Protein AF-A0A969L3S7-F1 (afdb_monomer)

pLDDT: mean 85.99, std 11.88, range [50.44, 96.75]

Sequence (184 aa):
MSPFLLLALPGFWYLLTRSSLRVWRAETILWLSLLLAQLVLLSAWYDWRGGFAIGPRNLLNILPFVVPPVAACVSVWAVKPLGRWLVGGLVAISFILVWVASVSGQEFPPIVIANPLVEFFWPKFLAGDITRNLGMVLGLARWYSLLPVIVVLGGVFWLAQRNGRLQERPHFQKVDPASAPLSR

Radius of gyration: 23.77 Å; Cα contacts (8 Å, |Δi|>4): 161; chains: 1; bounding box: 81×46×53 Å

Structure (mmCIF, N/CA/C/O backbone):
data_AF-A0A969L3S7-F1
#
_entry.id   AF-A0A969L3S7-F1
#
loop_
_atom_site.group_PDB
_atom_site.id
_atom_site.type_symbol
_atom_site.label_atom_id
_atom_site.label_alt_id
_atom_site.label_comp_id
_atom_site.label_asym_id
_atom_site.label_entity_id
_atom_site.label_seq_id
_atom_site.pdbx_PDB_ins_code
_atom_site.Cartn_x
_atom_site.Cartn_y
_atom_site.Cartn_z
_atom_site.occupancy
_atom_site.B_iso_or_equiv
_atom_site.auth_seq_id
_atom_site.auth_comp_id
_atom_site.auth_asym_id
_atom_site.auth_atom_id
_atom_site.pdbx_PDB_model_num
ATOM 1 N N . MET A 1 1 ? 6.103 1.683 -2.164 1.00 68.81 1 MET A N 1
ATOM 2 C CA . MET A 1 1 ? 5.735 2.676 -1.126 1.00 68.81 1 MET A CA 1
ATOM 3 C C . MET A 1 1 ? 4.232 2.869 -1.180 1.00 68.81 1 MET A C 1
ATOM 5 O O . MET A 1 1 ? 3.732 3.154 -2.257 1.00 68.81 1 MET A O 1
ATOM 9 N N . SER A 1 2 ? 3.515 2.654 -0.076 1.00 85.06 2 SER A N 1
ATOM 10 C CA . SER A 1 2 ? 2.046 2.720 -0.044 1.00 85.06 2 SER A CA 1
ATOM 11 C C . SER A 1 2 ? 1.598 3.788 0.960 1.00 85.06 2 SER A C 1
ATOM 13 O O . SER A 1 2 ? 1.424 3.468 2.138 1.00 85.06 2 SER A O 1
ATOM 15 N N . PRO A 1 3 ? 1.457 5.064 0.537 1.00 89.00 3 PRO A N 1
ATOM 16 C CA . PRO A 1 3 ? 0.950 6.147 1.388 1.00 89.00 3 PRO A CA 1
ATOM 17 C C . PRO A 1 3 ? -0.388 5.832 2.061 1.00 89.00 3 PRO A C 1
ATOM 19 O O . PRO A 1 3 ? -0.680 6.348 3.133 1.00 89.00 3 PRO A O 1
ATOM 22 N N . PHE A 1 4 ? -1.186 4.942 1.474 1.00 92.75 4 PHE A N 1
ATOM 23 C CA . PHE A 1 4 ? -2.417 4.430 2.063 1.00 92.75 4 PHE A CA 1
ATOM 24 C C . PHE A 1 4 ? -2.214 3.802 3.452 1.00 92.75 4 PHE A C 1
ATOM 26 O O . PHE A 1 4 ? -3.084 3.931 4.311 1.00 92.75 4 PHE A O 1
ATOM 33 N N . LEU A 1 5 ? -1.050 3.202 3.724 1.00 92.19 5 LEU A N 1
ATOM 34 C CA . LEU A 1 5 ? -0.732 2.646 5.044 1.00 92.19 5 LEU A CA 1
ATOM 35 C C . LEU A 1 5 ? -0.623 3.719 6.138 1.00 92.19 5 LEU A C 1
ATOM 37 O O . LEU A 1 5 ? -0.737 3.387 7.314 1.00 92.19 5 LEU A O 1
ATOM 41 N N . LEU A 1 6 ? -0.480 5.004 5.788 1.00 92.75 6 LEU A N 1
ATOM 42 C CA . LEU A 1 6 ? -0.497 6.100 6.764 1.00 92.75 6 LEU A CA 1
ATOM 43 C C . LEU A 1 6 ? -1.839 6.206 7.499 1.00 92.75 6 LEU A C 1
ATOM 45 O O . LEU A 1 6 ? -1.873 6.688 8.629 1.00 92.75 6 LEU A O 1
ATOM 49 N N . LEU A 1 7 ? -2.927 5.694 6.910 1.00 94.94 7 LEU A N 1
ATOM 50 C CA . LEU A 1 7 ? -4.235 5.607 7.568 1.00 94.94 7 LEU A CA 1
ATOM 51 C C . LEU A 1 7 ? -4.224 4.688 8.799 1.00 94.94 7 LEU A C 1
ATOM 53 O O . LEU A 1 7 ? -5.129 4.764 9.629 1.00 94.94 7 LEU A O 1
ATOM 57 N N . ALA A 1 8 ? -3.193 3.857 8.968 1.00 95.19 8 ALA A N 1
ATOM 58 C CA . ALA A 1 8 ? -3.033 3.035 10.158 1.00 95.19 8 ALA A CA 1
ATOM 59 C C . ALA A 1 8 ? -2.852 3.875 11.425 1.00 95.19 8 ALA A C 1
ATOM 61 O O . ALA A 1 8 ? -3.366 3.494 12.470 1.00 95.19 8 ALA A O 1
ATOM 62 N N . LEU A 1 9 ? -2.174 5.028 11.346 1.00 94.81 9 LEU A N 1
ATOM 63 C CA . LEU A 1 9 ? -1.917 5.891 12.505 1.00 94.81 9 LEU A CA 1
ATOM 64 C C . LEU A 1 9 ? -3.220 6.406 13.149 1.00 94.81 9 LEU A C 1
ATOM 66 O O . LEU A 1 9 ? -3.468 6.095 14.318 1.00 94.81 9 LEU A O 1
ATOM 70 N N . PRO A 1 10 ? -4.108 7.119 12.420 1.00 95.56 10 PRO A N 1
ATOM 71 C CA . PRO A 1 10 ? -5.416 7.480 12.962 1.00 95.56 10 PRO A CA 1
ATOM 72 C C . PRO A 1 10 ? -6.292 6.246 13.234 1.00 95.56 10 PRO A C 1
ATOM 74 O O . PRO A 1 10 ? -7.137 6.281 14.124 1.00 95.56 10 PRO A O 1
ATOM 77 N N . GLY A 1 11 ? -6.074 5.141 12.517 1.00 95.06 11 GLY A N 1
ATOM 78 C CA . GLY A 1 11 ? -6.725 3.854 12.758 1.00 95.06 11 GLY A CA 1
ATOM 79 C C . GLY A 1 11 ? -6.480 3.281 14.155 1.00 95.06 11 GLY A C 1
ATOM 80 O O . GLY A 1 11 ? -7.433 2.990 14.879 1.00 95.06 11 GLY A O 1
ATOM 81 N N . PHE A 1 12 ? -5.211 3.177 14.558 1.00 95.88 12 PHE A N 1
ATOM 82 C CA . PHE A 1 12 ? -4.803 2.760 15.902 1.00 95.88 12 PHE A CA 1
ATOM 83 C C . PHE A 1 12 ? -5.397 3.683 16.966 1.00 95.88 12 PHE A C 1
ATOM 85 O O . PHE A 1 12 ? -5.948 3.211 17.960 1.00 95.88 12 PHE A O 1
ATOM 92 N N . TRP A 1 13 ? -5.362 4.997 16.728 1.00 95.50 13 TRP A N 1
ATOM 93 C CA . TRP A 1 13 ? -5.987 5.968 17.621 1.00 95.50 13 TRP A CA 1
ATOM 94 C C . TRP A 1 13 ? -7.487 5.702 17.809 1.00 95.50 13 TRP A C 1
ATOM 96 O O . TRP A 1 13 ? -7.973 5.684 18.942 1.00 95.50 13 TRP A O 1
ATOM 106 N N . TYR A 1 14 ? -8.235 5.447 16.732 1.00 94.44 14 TYR A N 1
ATOM 107 C CA . TYR A 1 14 ? -9.668 5.162 16.827 1.00 94.44 14 TYR A CA 1
ATOM 108 C C . TYR A 1 14 ? -9.973 3.861 17.559 1.00 94.44 14 TYR A C 1
ATOM 110 O O . TYR A 1 14 ? -10.887 3.848 18.385 1.00 94.44 14 TYR A O 1
ATOM 118 N N . LEU A 1 15 ? -9.210 2.799 17.302 1.00 93.75 15 LEU A N 1
ATOM 119 C CA . LEU A 1 15 ? -9.373 1.516 17.987 1.00 93.75 15 LEU A CA 1
ATOM 120 C C . LEU A 1 15 ? -9.120 1.634 19.499 1.00 93.75 15 LEU A C 1
ATOM 122 O O . LEU A 1 15 ? -9.835 1.035 20.300 1.00 93.75 15 LEU A O 1
ATOM 126 N N . LEU A 1 16 ? -8.156 2.462 19.910 1.00 93.56 16 LEU A N 1
ATOM 127 C CA . LEU A 1 16 ? -7.851 2.672 21.325 1.00 93.56 16 LEU A CA 1
ATOM 128 C C . LEU A 1 16 ? -8.848 3.608 22.021 1.00 93.56 16 LEU A C 1
ATOM 130 O O . LEU A 1 16 ? -9.172 3.399 23.191 1.00 93.56 16 LEU A O 1
ATOM 134 N N . THR A 1 17 ? -9.371 4.628 21.340 1.00 92.56 17 THR A N 1
ATOM 135 C CA . THR A 1 17 ? -10.145 5.699 21.995 1.00 92.56 17 THR A CA 1
ATOM 136 C C . THR A 1 17 ? -11.660 5.534 21.919 1.00 92.56 17 THR A C 1
ATOM 138 O O . THR A 1 17 ? -12.349 5.898 22.876 1.00 92.56 17 THR A O 1
ATOM 141 N N . ARG A 1 18 ? -12.220 4.962 20.844 1.00 88.81 18 ARG A N 1
ATOM 142 C CA . ARG A 1 18 ? -13.681 4.854 20.697 1.00 88.81 18 ARG A CA 1
ATOM 143 C C . ARG A 1 18 ? -14.284 3.783 21.598 1.00 88.81 18 ARG A C 1
ATOM 145 O O . ARG A 1 18 ? -13.843 2.638 21.616 1.00 88.81 18 ARG A O 1
ATOM 152 N N . SER A 1 19 ? -15.378 4.140 22.273 1.00 82.00 19 SER A N 1
ATOM 153 C CA . SER A 1 19 ? -16.160 3.222 23.110 1.00 82.00 19 SER A CA 1
ATOM 154 C C . SER A 1 19 ? -16.704 2.026 22.325 1.00 82.00 19 SER A C 1
ATOM 156 O O . SER A 1 19 ? -16.628 0.905 22.817 1.00 82.00 19 SER A O 1
ATOM 158 N N . SER A 1 20 ? -17.172 2.244 21.092 1.00 84.75 20 SER A N 1
ATOM 159 C CA . SER A 1 20 ? -17.726 1.192 20.229 1.00 84.75 20 SER A CA 1
ATOM 160 C C . SER A 1 20 ? -16.700 0.157 19.758 1.00 84.75 20 SER A C 1
ATOM 162 O O . SER A 1 20 ? -17.084 -0.939 19.371 1.00 84.75 20 SER A O 1
ATOM 164 N N . LEU A 1 21 ? -15.404 0.484 19.800 1.00 84.38 21 LEU A N 1
ATOM 165 C CA . LEU A 1 21 ? -14.311 -0.393 19.364 1.00 84.38 21 LEU A CA 1
ATOM 166 C C . LEU A 1 21 ? -13.515 -0.966 20.545 1.00 84.38 21 LEU A C 1
ATOM 168 O O . LEU A 1 21 ? -12.503 -1.628 20.338 1.00 84.38 21 LEU A O 1
ATOM 172 N N . ARG A 1 22 ? -13.986 -0.763 21.786 1.00 82.62 22 ARG A N 1
ATOM 173 C CA . ARG A 1 22 ? -13.289 -1.203 23.007 1.00 82.62 22 ARG A CA 1
ATOM 174 C C . ARG A 1 22 ? -12.983 -2.692 23.050 1.00 82.62 22 ARG A C 1
ATOM 176 O O . ARG A 1 22 ? -11.975 -3.054 23.647 1.00 82.62 22 ARG A O 1
ATOM 183 N N . VAL A 1 23 ? -13.836 -3.514 22.439 1.00 91.62 23 VAL A N 1
ATOM 184 C CA . VAL A 1 23 ? -13.662 -4.972 22.383 1.00 91.62 23 VAL A CA 1
ATOM 185 C C . VAL A 1 23 ? -12.315 -5.337 21.756 1.00 91.62 23 VAL A C 1
ATOM 187 O O . VAL A 1 23 ? -11.682 -6.264 22.226 1.00 91.62 23 VAL A O 1
ATOM 190 N N . TRP A 1 24 ? -11.835 -4.543 20.794 1.00 91.88 24 TRP A N 1
ATOM 191 C CA . TRP A 1 24 ? -10.601 -4.799 20.049 1.00 91.88 24 TRP A CA 1
ATOM 192 C C . TRP A 1 24 ? -9.342 -4.196 20.683 1.00 91.88 24 TRP A C 1
ATOM 194 O O . TRP A 1 24 ? -8.291 -4.143 20.044 1.00 91.88 24 TRP A O 1
ATOM 204 N N . ARG A 1 25 ? -9.415 -3.643 21.902 1.00 92.06 25 ARG A N 1
ATOM 205 C CA . ARG A 1 25 ? -8.277 -2.922 22.502 1.00 92.06 25 ARG A CA 1
ATOM 206 C C . ARG A 1 25 ? -7.086 -3.830 22.773 1.00 92.06 25 ARG A C 1
ATOM 208 O O . ARG A 1 25 ? -5.960 -3.403 22.536 1.00 92.06 25 ARG A O 1
ATOM 215 N N . ALA A 1 26 ? -7.324 -5.045 23.262 1.00 94.00 26 ALA A N 1
ATOM 216 C CA . ALA A 1 26 ? -6.253 -5.990 23.561 1.00 94.00 26 ALA A CA 1
ATOM 217 C C . ALA A 1 26 ? -5.515 -6.397 22.277 1.00 94.00 26 ALA A C 1
ATOM 219 O O . ALA A 1 26 ? -4.290 -6.321 22.210 1.00 94.00 26 ALA A O 1
ATOM 220 N N . GLU A 1 27 ? -6.267 -6.716 21.227 1.00 95.75 27 GLU A N 1
ATOM 221 C CA . GLU A 1 27 ? -5.771 -7.033 19.890 1.00 95.75 27 GLU A CA 1
ATOM 222 C C . GLU A 1 27 ? -5.025 -5.843 19.293 1.00 95.75 27 GLU A C 1
ATOM 224 O O . GLU A 1 27 ? -3.942 -6.005 18.747 1.00 95.75 27 GLU A O 1
ATOM 229 N N . THR A 1 28 ? -5.551 -4.630 19.460 1.00 95.25 28 THR A N 1
ATOM 230 C CA . THR A 1 28 ? -4.908 -3.402 18.978 1.00 95.25 28 THR A CA 1
ATOM 231 C C . THR A 1 28 ? -3.561 -3.170 19.656 1.00 95.25 28 THR A C 1
ATOM 233 O O . THR A 1 28 ? -2.591 -2.828 18.981 1.00 95.25 28 THR A O 1
ATOM 236 N N . ILE A 1 29 ? -3.481 -3.372 20.975 1.00 96.06 29 ILE A N 1
ATOM 237 C CA . ILE A 1 29 ? -2.226 -3.273 21.732 1.00 96.06 29 ILE A CA 1
ATOM 238 C C . ILE A 1 29 ? -1.242 -4.349 21.264 1.00 96.06 29 ILE A C 1
ATOM 240 O O . ILE A 1 29 ? -0.070 -4.039 21.075 1.00 96.06 29 ILE A O 1
ATOM 244 N N . LEU A 1 30 ? -1.708 -5.579 21.024 1.00 96.44 30 LEU A N 1
ATOM 245 C CA . LEU A 1 30 ? -0.887 -6.667 20.489 1.00 96.44 30 LEU A CA 1
ATOM 246 C C . LEU A 1 30 ? -0.360 -6.354 19.080 1.00 96.44 30 LEU A C 1
ATOM 248 O O . LEU A 1 30 ? 0.821 -6.521 18.804 1.00 96.44 30 LEU A O 1
ATOM 252 N N . TRP A 1 31 ? -1.205 -5.874 18.170 1.00 96.75 31 TRP A N 1
ATOM 253 C CA . TRP A 1 31 ? -0.785 -5.498 16.818 1.00 96.75 31 TRP A CA 1
ATOM 254 C C . TRP A 1 31 ? 0.208 -4.340 16.838 1.00 96.75 31 TRP A C 1
ATOM 256 O O . TRP A 1 31 ? 1.195 -4.360 16.102 1.00 96.75 31 TRP A O 1
ATOM 266 N N . LEU A 1 32 ? -0.027 -3.348 17.701 1.00 96.50 32 LEU A N 1
ATOM 267 C CA . LEU A 1 32 ? 0.880 -2.222 17.877 1.00 96.50 32 LEU A CA 1
ATOM 268 C C . LEU A 1 32 ? 2.221 -2.676 18.463 1.00 96.50 32 LEU A C 1
ATOM 270 O O . LEU A 1 32 ? 3.265 -2.243 17.982 1.00 96.50 32 LEU A O 1
ATOM 274 N N . SER A 1 33 ? 2.219 -3.568 19.457 1.00 96.38 33 SER A N 1
ATOM 275 C CA . SER A 1 33 ? 3.452 -4.088 20.049 1.00 96.38 33 SER A CA 1
ATOM 276 C C . SER A 1 33 ? 4.249 -4.929 19.053 1.00 96.38 33 SER A C 1
ATOM 278 O O . SER A 1 33 ? 5.459 -4.747 18.965 1.00 96.38 33 SER A O 1
ATOM 280 N N . LEU A 1 34 ? 3.593 -5.762 18.238 1.00 95.31 34 LEU A N 1
ATOM 281 C CA . LEU A 1 34 ? 4.236 -6.521 17.158 1.00 95.31 34 LEU A CA 1
ATOM 282 C C . LEU A 1 34 ? 4.834 -5.602 16.089 1.00 95.31 34 LEU A C 1
ATOM 284 O O . LEU A 1 34 ? 5.966 -5.819 15.657 1.00 95.31 34 LEU A O 1
ATOM 288 N N . LEU A 1 35 ? 4.114 -4.549 15.693 1.00 94.69 35 LEU A N 1
ATOM 289 C CA . LEU A 1 35 ? 4.624 -3.547 14.758 1.00 94.69 35 LEU A CA 1
ATOM 290 C C . LEU A 1 35 ? 5.876 -2.860 15.309 1.00 94.69 35 LEU A C 1
ATOM 292 O O . LEU A 1 35 ? 6.882 -2.768 14.609 1.00 94.69 35 LEU A O 1
ATOM 296 N N . LEU A 1 36 ? 5.830 -2.399 16.562 1.00 95.06 36 LEU A N 1
ATOM 297 C CA . LEU A 1 36 ? 6.957 -1.726 17.207 1.00 95.06 36 LEU A CA 1
ATOM 298 C C . LEU A 1 36 ? 8.144 -2.672 17.405 1.00 95.06 36 LEU A C 1
ATOM 300 O O . LEU A 1 36 ? 9.270 -2.297 17.090 1.00 95.06 36 LEU A O 1
ATOM 304 N N . ALA A 1 37 ? 7.903 -3.905 17.854 1.00 94.62 37 ALA A N 1
ATOM 305 C CA . ALA A 1 37 ? 8.937 -4.925 18.000 1.00 94.62 37 ALA A CA 1
ATOM 306 C C . ALA A 1 37 ? 9.622 -5.218 16.660 1.00 94.62 37 ALA A C 1
ATOM 308 O O . ALA A 1 37 ? 10.850 -5.269 16.596 1.00 94.62 37 ALA A O 1
ATOM 309 N N . GLN A 1 38 ? 8.850 -5.329 15.574 1.00 92.12 38 GLN A N 1
ATOM 310 C CA . GLN A 1 38 ? 9.412 -5.515 14.243 1.00 92.12 38 GLN A CA 1
ATOM 311 C C . GLN A 1 38 ? 10.235 -4.297 13.810 1.00 92.12 38 GLN A C 1
ATOM 313 O O . GLN A 1 38 ? 11.333 -4.476 13.298 1.00 92.12 38 GLN A O 1
ATOM 318 N N . LEU A 1 39 ? 9.767 -3.065 14.034 1.00 90.56 39 LEU A N 1
ATOM 319 C CA . LEU A 1 39 ? 10.546 -1.863 13.709 1.00 90.56 39 LEU A CA 1
ATOM 320 C C . LEU A 1 39 ? 11.863 -1.795 14.491 1.00 90.56 39 LEU A C 1
ATOM 322 O O . LEU A 1 39 ? 12.895 -1.474 13.903 1.00 90.56 39 LEU A O 1
ATOM 326 N N . VAL A 1 40 ? 11.848 -2.147 15.780 1.00 93.31 40 VAL A N 1
ATOM 327 C CA . VAL A 1 40 ? 13.059 -2.230 16.611 1.00 93.31 40 VAL A CA 1
ATOM 328 C C . VAL A 1 40 ? 14.011 -3.293 16.066 1.00 93.31 40 VAL A C 1
ATOM 330 O O . VAL A 1 40 ? 15.190 -3.006 15.865 1.00 93.31 40 VAL A O 1
ATOM 333 N N . LEU A 1 41 ? 13.511 -4.488 15.747 1.00 90.75 41 LEU A N 1
ATOM 334 C CA . LEU A 1 41 ? 14.327 -5.559 15.177 1.00 90.75 41 LEU A CA 1
ATOM 335 C C . LEU A 1 41 ? 14.949 -5.146 13.840 1.00 90.75 41 LEU A C 1
ATOM 337 O O . LEU A 1 41 ? 16.132 -5.378 13.608 1.00 90.75 41 LEU A O 1
ATOM 341 N N . LEU A 1 42 ? 14.167 -4.497 12.975 1.00 88.69 42 LEU A N 1
ATOM 342 C CA . LEU A 1 42 ? 14.673 -3.984 11.711 1.00 88.69 42 LEU A CA 1
ATOM 343 C C . LEU A 1 42 ? 15.740 -2.913 11.945 1.00 88.69 42 LEU A C 1
ATOM 345 O O . LEU A 1 42 ? 16.745 -2.927 11.247 1.00 88.69 42 LEU A O 1
ATOM 349 N N . SER A 1 43 ? 15.576 -2.033 12.940 1.00 87.75 43 SER A N 1
ATOM 350 C CA . SER A 1 43 ? 16.555 -0.975 13.234 1.00 87.75 43 SER A CA 1
ATOM 351 C C . SER A 1 43 ? 17.917 -1.518 13.676 1.00 87.75 43 SER A C 1
ATOM 353 O O . SER A 1 43 ? 18.936 -0.870 13.459 1.00 87.75 43 SER A O 1
ATOM 355 N N . ALA A 1 44 ? 17.938 -2.727 14.244 1.00 88.88 44 ALA A N 1
ATOM 356 C CA . ALA A 1 44 ? 19.154 -3.433 14.629 1.00 88.88 44 ALA A CA 1
ATOM 357 C C . ALA A 1 44 ? 19.791 -4.225 13.470 1.00 88.88 44 ALA A C 1
ATOM 359 O O . ALA A 1 44 ? 20.877 -4.784 13.630 1.00 88.88 44 ALA A O 1
ATOM 360 N N . TRP A 1 45 ? 19.140 -4.304 12.305 1.00 85.69 45 TRP A N 1
ATOM 361 C CA . TRP A 1 45 ? 19.614 -5.101 11.179 1.00 85.69 45 TRP A CA 1
ATOM 362 C C . TRP A 1 45 ? 20.447 -4.270 10.194 1.00 85.69 45 TRP A C 1
ATOM 364 O O . TRP A 1 45 ? 20.001 -3.249 9.674 1.00 85.69 45 TRP A O 1
ATOM 374 N N . TYR A 1 46 ? 21.659 -4.749 9.894 1.00 81.31 46 TYR A N 1
ATOM 375 C CA . TYR A 1 46 ? 22.609 -4.069 9.007 1.00 81.31 46 TYR A CA 1
ATOM 376 C C . TYR A 1 46 ? 22.118 -3.918 7.551 1.00 81.31 46 TYR A C 1
ATOM 378 O O . TYR A 1 46 ? 22.462 -2.936 6.895 1.00 81.31 46 TYR A O 1
ATOM 386 N N . ASP A 1 47 ? 21.304 -4.852 7.036 1.00 78.62 47 ASP A N 1
ATOM 387 C CA . ASP A 1 47 ? 20.738 -4.792 5.676 1.00 78.62 47 ASP A CA 1
ATOM 388 C C . ASP A 1 47 ? 19.323 -4.195 5.684 1.00 78.62 47 ASP A C 1
ATOM 390 O O . ASP A 1 47 ? 18.344 -4.773 5.200 1.00 78.62 47 ASP A O 1
ATOM 394 N N . TRP A 1 48 ? 19.210 -2.991 6.250 1.00 71.31 48 TRP A N 1
ATOM 395 C CA . TRP A 1 48 ? 17.954 -2.235 6.289 1.00 71.31 48 TRP A CA 1
ATOM 396 C C . TRP A 1 48 ? 17.362 -1.996 4.892 1.00 71.31 48 TRP A C 1
ATOM 398 O O . TRP A 1 48 ? 16.144 -1.919 4.720 1.00 71.31 48 TRP A O 1
ATOM 408 N N . ARG A 1 49 ? 18.225 -1.896 3.873 1.00 65.12 49 ARG A N 1
ATOM 409 C CA . ARG A 1 49 ? 17.830 -1.628 2.485 1.00 65.12 49 ARG A CA 1
ATOM 410 C C . ARG A 1 49 ? 17.017 -2.773 1.877 1.00 65.12 49 ARG A C 1
ATOM 412 O O . ARG A 1 49 ? 16.284 -2.534 0.923 1.00 65.12 49 ARG A O 1
ATOM 419 N N . GLY A 1 50 ? 17.075 -3.977 2.456 1.00 62.03 50 GLY A N 1
ATOM 420 C CA . GLY A 1 50 ? 16.307 -5.123 1.981 1.00 62.03 50 GLY A CA 1
ATOM 421 C C . GLY A 1 50 ? 16.786 -5.618 0.614 1.00 62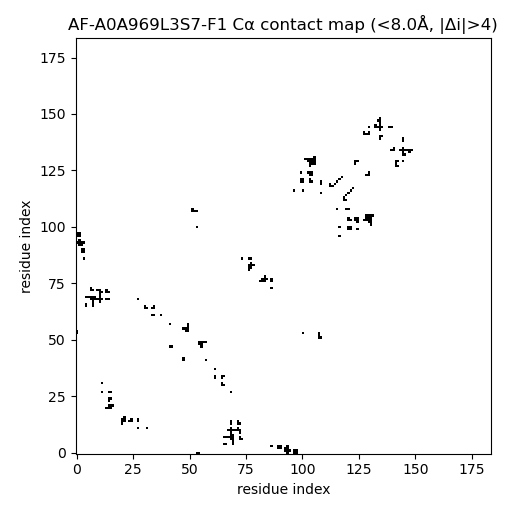.03 50 GLY A C 1
ATOM 422 O O . GLY A 1 50 ? 15.977 -6.134 -0.160 1.00 62.03 50 GLY A O 1
ATOM 423 N N . GLY A 1 51 ? 18.083 -5.464 0.322 1.00 70.81 51 GLY A N 1
ATOM 424 C CA . GLY A 1 51 ? 18.707 -5.815 -0.955 1.00 70.81 51 GLY A CA 1
ATOM 425 C C . GLY A 1 51 ? 18.187 -5.021 -2.161 1.00 70.81 51 GLY A C 1
ATOM 426 O O . GLY A 1 51 ? 17.723 -3.889 -2.044 1.00 70.81 51 GLY A O 1
ATOM 427 N N . PHE A 1 52 ? 18.265 -5.635 -3.345 1.00 66.50 52 PHE A N 1
ATOM 428 C CA . PHE A 1 52 ? 17.715 -5.104 -4.595 1.00 66.50 52 PHE A CA 1
ATOM 429 C C . PHE A 1 52 ? 16.186 -5.253 -4.627 1.00 66.50 52 PHE A C 1
ATOM 431 O O . PHE A 1 52 ? 15.642 -6.056 -5.375 1.00 66.50 52 PHE A O 1
ATOM 438 N N . ALA A 1 53 ? 15.476 -4.544 -3.755 1.00 64.62 53 ALA A N 1
ATOM 439 C CA . ALA A 1 53 ? 14.020 -4.551 -3.716 1.00 64.62 53 ALA A CA 1
ATOM 440 C C . ALA A 1 53 ? 13.469 -3.125 -3.720 1.00 64.62 53 ALA A C 1
ATOM 442 O O . ALA A 1 53 ? 14.094 -2.176 -3.245 1.00 64.62 53 ALA A O 1
ATOM 443 N N . ILE A 1 54 ? 12.264 -2.972 -4.265 1.00 64.38 54 ILE A N 1
ATOM 444 C CA . ILE A 1 54 ? 11.566 -1.689 -4.302 1.00 64.38 54 ILE A CA 1
ATOM 445 C C . ILE A 1 54 ? 10.927 -1.447 -2.934 1.00 64.38 54 ILE A C 1
ATOM 447 O O . ILE A 1 54 ? 9.783 -1.817 -2.668 1.00 64.38 54 ILE A O 1
ATOM 451 N N . GLY A 1 55 ? 11.697 -0.797 -2.066 1.00 67.81 55 GLY A N 1
ATOM 452 C CA . GLY A 1 55 ? 11.334 -0.527 -0.681 1.00 67.81 55 GLY A CA 1
ATOM 453 C C . GLY A 1 55 ? 11.757 -1.646 0.278 1.00 67.81 55 GLY A C 1
ATOM 454 O O . GLY A 1 55 ? 12.184 -2.717 -0.154 1.00 67.81 55 GLY A O 1
ATOM 455 N N . PRO A 1 56 ? 11.640 -1.415 1.596 1.00 68.56 56 PRO A N 1
ATOM 456 C CA . PRO A 1 56 ? 12.086 -2.378 2.586 1.00 68.56 56 PRO A CA 1
ATOM 457 C C . PRO A 1 56 ? 11.116 -3.563 2.595 1.00 68.56 56 PRO A C 1
ATOM 459 O O . PRO A 1 56 ? 10.088 -3.531 3.272 1.00 68.56 56 PRO A O 1
ATOM 462 N N . ARG A 1 57 ? 11.439 -4.627 1.843 1.00 76.88 57 ARG A N 1
ATOM 463 C CA . ARG A 1 57 ? 10.684 -5.901 1.797 1.00 76.88 57 ARG A CA 1
ATOM 464 C C . ARG A 1 57 ? 10.392 -6.460 3.189 1.00 76.88 57 ARG A C 1
ATOM 466 O O . ARG A 1 57 ? 9.399 -7.140 3.409 1.00 76.88 57 ARG A O 1
ATOM 473 N N . ASN A 1 58 ? 11.238 -6.099 4.143 1.00 80.00 58 ASN A N 1
ATOM 474 C CA . ASN A 1 58 ? 11.142 -6.491 5.533 1.00 80.00 58 ASN A CA 1
ATOM 475 C C . ASN A 1 58 ? 9.877 -5.939 6.229 1.00 80.00 58 ASN A C 1
ATOM 477 O O . ASN A 1 58 ? 9.467 -6.465 7.260 1.00 80.00 58 ASN A O 1
ATOM 481 N N . LEU A 1 59 ? 9.221 -4.924 5.650 1.00 83.94 59 LEU A N 1
ATOM 482 C CA . LEU A 1 59 ? 7.929 -4.406 6.107 1.00 83.94 59 LEU A CA 1
ATOM 483 C C . LEU A 1 59 ? 6.726 -5.223 5.602 1.00 83.94 59 LEU A C 1
ATOM 485 O O . LEU A 1 59 ? 5.605 -4.978 6.037 1.00 83.94 59 LEU A O 1
ATOM 489 N N . LEU A 1 60 ? 6.905 -6.210 4.719 1.00 86.19 60 LEU A N 1
ATOM 490 C CA . LEU A 1 60 ? 5.792 -7.075 4.298 1.00 86.19 60 LEU A CA 1
ATOM 491 C C . LEU A 1 60 ? 5.202 -7.844 5.488 1.00 86.19 60 LEU A C 1
ATOM 493 O O . LEU A 1 60 ? 3.985 -7.989 5.584 1.00 86.19 60 LEU A O 1
ATOM 497 N N . ASN A 1 61 ? 6.049 -8.240 6.441 1.00 87.94 61 ASN A N 1
ATOM 498 C CA . ASN A 1 61 ? 5.640 -9.001 7.621 1.00 87.94 61 ASN A CA 1
ATOM 499 C C . ASN A 1 61 ? 4.762 -8.195 8.590 1.00 87.94 61 ASN A C 1
ATOM 501 O O . ASN A 1 61 ? 4.015 -8.792 9.359 1.00 87.94 61 ASN A O 1
ATOM 505 N N . ILE A 1 62 ? 4.812 -6.855 8.551 1.00 91.69 62 ILE A N 1
ATOM 506 C CA . ILE A 1 62 ? 3.952 -6.022 9.408 1.00 91.69 62 ILE A CA 1
ATOM 507 C C . ILE A 1 62 ? 2.566 -5.777 8.807 1.00 91.69 62 ILE A C 1
ATOM 509 O O . ILE A 1 62 ? 1.655 -5.387 9.535 1.00 91.69 62 ILE A O 1
ATOM 513 N N . LEU A 1 63 ? 2.371 -6.009 7.503 1.00 91.69 63 LEU A N 1
ATOM 514 C CA . LEU A 1 63 ? 1.117 -5.677 6.817 1.00 91.69 63 LEU A CA 1
ATOM 515 C C . LEU A 1 63 ? -0.135 -6.300 7.456 1.00 91.69 63 LEU A C 1
ATOM 517 O O . LEU A 1 63 ? -1.109 -5.560 7.614 1.00 91.69 63 LEU A O 1
ATOM 521 N N . PRO A 1 64 ? -0.144 -7.579 7.888 1.00 93.12 64 PRO A N 1
ATOM 522 C CA . PRO A 1 64 ? -1.323 -8.172 8.521 1.00 93.12 64 PRO A CA 1
ATOM 523 C C . PRO A 1 64 ? -1.780 -7.423 9.780 1.00 93.12 64 PRO A C 1
ATOM 525 O O . PRO A 1 64 ? -2.972 -7.376 10.064 1.00 93.12 64 PRO A O 1
ATOM 528 N N . PHE A 1 65 ? -0.852 -6.790 10.501 1.00 94.31 65 PHE A N 1
ATOM 529 C CA . PHE A 1 65 ? -1.126 -6.035 11.729 1.00 94.31 65 PHE A CA 1
ATOM 530 C C . PHE A 1 65 ? -1.505 -4.571 11.457 1.00 94.31 65 PHE A C 1
ATOM 532 O O . PHE A 1 65 ? -2.114 -3.912 12.296 1.00 94.31 65 PHE A O 1
ATOM 539 N N . VAL A 1 66 ? -1.175 -4.058 10.268 1.00 94.88 66 VAL A N 1
ATOM 540 C CA . VAL A 1 66 ? -1.475 -2.687 9.824 1.00 94.88 66 VAL A CA 1
ATOM 541 C C . VAL A 1 66 ? -2.833 -2.604 9.117 1.00 94.88 66 VAL A C 1
ATOM 543 O O . VAL A 1 66 ? -3.493 -1.567 9.153 1.00 94.88 66 VAL A O 1
ATOM 546 N N . VAL A 1 67 ? -3.292 -3.685 8.485 1.00 95.12 67 VAL A N 1
ATOM 547 C CA . VAL A 1 67 ? -4.557 -3.691 7.729 1.00 95.12 67 VAL A CA 1
ATOM 548 C C . VAL A 1 67 ? -5.789 -3.417 8.614 1.00 95.12 67 VAL A C 1
ATOM 550 O O . VAL A 1 67 ? -6.587 -2.559 8.226 1.00 95.12 67 VAL A O 1
ATOM 553 N N . PRO A 1 68 ? -5.970 -4.043 9.797 1.00 95.06 68 PRO A N 1
ATOM 554 C CA . PRO A 1 68 ? -7.124 -3.760 10.655 1.00 95.06 68 PRO A CA 1
ATOM 555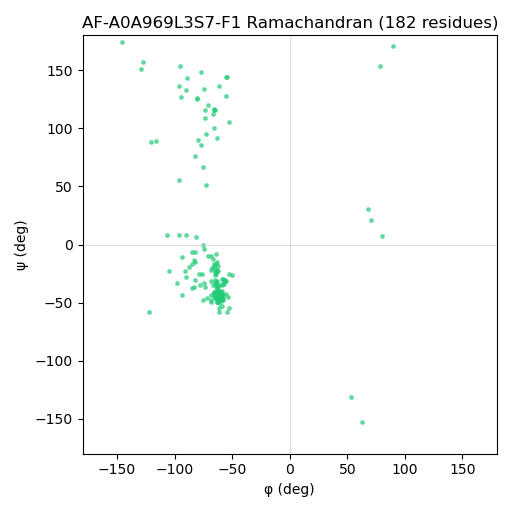 C C . PRO A 1 68 ? -7.267 -2.285 11.086 1.00 95.06 68 PRO A C 1
ATOM 557 O O . PRO A 1 68 ? -8.360 -1.735 10.921 1.00 95.06 68 PRO A O 1
ATOM 560 N N . PRO A 1 69 ? -6.221 -1.580 11.575 1.00 95.50 69 PRO A N 1
ATOM 561 C CA . PRO A 1 69 ? -6.342 -0.157 11.892 1.00 95.50 69 PRO A CA 1
ATOM 562 C C . PRO A 1 69 ? -6.618 0.694 10.648 1.00 95.50 69 PRO A C 1
ATOM 564 O O . PRO A 1 69 ? -7.424 1.622 10.722 1.00 95.50 69 PRO A O 1
ATOM 567 N N . VAL A 1 70 ? -6.043 0.367 9.486 1.00 96.19 70 VAL A N 1
ATOM 568 C CA . VAL A 1 70 ? -6.400 1.049 8.229 1.00 96.19 70 VAL A CA 1
ATOM 569 C C . VAL A 1 70 ? -7.894 0.894 7.935 1.00 96.19 70 VAL A C 1
ATOM 571 O O . VAL A 1 70 ? -8.566 1.889 7.664 1.00 96.19 70 VAL A O 1
ATOM 574 N N . ALA A 1 71 ? -8.446 -0.317 8.052 1.00 94.69 71 ALA A N 1
ATOM 575 C CA . ALA A 1 71 ? -9.873 -0.565 7.856 1.00 94.69 71 ALA A CA 1
ATOM 576 C C . ALA A 1 71 ? -10.741 0.222 8.856 1.00 94.69 71 ALA A C 1
ATOM 578 O O . ALA A 1 71 ? -11.758 0.805 8.471 1.00 94.69 71 ALA A O 1
ATOM 579 N N . ALA A 1 72 ? -10.313 0.312 10.119 1.00 94.25 72 ALA A N 1
ATOM 580 C CA . ALA A 1 72 ? -10.973 1.128 11.134 1.00 94.25 72 ALA A CA 1
ATOM 581 C C . ALA A 1 72 ? -10.940 2.629 10.798 1.00 94.25 72 ALA A C 1
ATOM 583 O O . ALA A 1 72 ? -11.918 3.330 11.036 1.00 94.25 72 ALA A O 1
ATOM 584 N N . CYS A 1 73 ? -9.857 3.144 10.213 1.00 94.88 73 CYS A N 1
ATOM 585 C CA . CYS A 1 73 ? -9.807 4.531 9.751 1.00 94.88 73 CYS A CA 1
ATOM 586 C C . CYS A 1 73 ? -10.744 4.760 8.557 1.00 94.88 73 CYS A C 1
ATOM 588 O O . CYS A 1 73 ? -11.550 5.697 8.563 1.00 94.88 73 CYS A O 1
ATOM 590 N N . VAL A 1 74 ? -10.690 3.873 7.561 1.00 95.25 74 VAL A N 1
ATOM 591 C CA . VAL A 1 74 ? -11.520 3.949 6.352 1.00 95.25 74 VAL A CA 1
ATOM 592 C C . VAL A 1 74 ? -13.007 3.916 6.704 1.00 95.25 74 VAL A C 1
ATOM 594 O O . VAL A 1 74 ? -13.758 4.734 6.177 1.00 95.25 74 VAL A O 1
ATOM 597 N N . SER A 1 75 ? -13.438 3.062 7.639 1.00 92.62 75 SER A N 1
ATOM 598 C CA . SER A 1 75 ? -14.848 2.977 8.056 1.00 92.62 75 SER A CA 1
ATOM 599 C C . SER A 1 75 ? -15.378 4.263 8.697 1.00 92.62 75 SER A C 1
ATOM 601 O O . SER A 1 75 ? -16.582 4.508 8.684 1.00 92.62 75 SER A O 1
ATOM 603 N N . VAL A 1 76 ? -14.497 5.123 9.214 1.00 91.88 76 VAL A N 1
ATOM 604 C CA . VAL A 1 76 ? -14.866 6.423 9.789 1.00 91.88 76 VAL A CA 1
ATOM 605 C C . VAL A 1 76 ? -14.777 7.540 8.754 1.00 91.88 76 VAL A C 1
ATOM 607 O O . VAL A 1 76 ? -15.653 8.404 8.693 1.00 91.88 76 VAL A O 1
ATOM 610 N N . TRP A 1 77 ? -13.716 7.554 7.949 1.00 93.38 77 TRP A N 1
ATOM 611 C CA . TRP A 1 77 ? -13.421 8.659 7.037 1.00 93.38 77 TRP A CA 1
ATOM 612 C C . TRP A 1 77 ? -14.196 8.558 5.725 1.00 93.38 77 TRP A C 1
ATOM 614 O O . TRP A 1 77 ? -14.676 9.575 5.229 1.00 93.38 77 TRP A O 1
ATOM 624 N N . ALA A 1 78 ? -14.397 7.352 5.189 1.00 91.88 78 ALA A N 1
ATOM 625 C CA . ALA A 1 78 ? -15.057 7.147 3.898 1.00 91.88 78 ALA A CA 1
ATOM 626 C C . ALA A 1 78 ? -16.570 7.440 3.909 1.00 91.88 78 ALA A C 1
ATOM 628 O O . ALA A 1 78 ? -17.192 7.485 2.844 1.00 91.88 78 ALA A O 1
ATOM 629 N N . VAL A 1 79 ? -17.153 7.652 5.095 1.00 92.62 79 VAL A N 1
ATOM 630 C CA . VAL A 1 79 ? -18.549 8.084 5.274 1.00 92.62 79 VAL A CA 1
ATOM 631 C C . VAL A 1 79 ? -18.717 9.564 4.917 1.00 92.62 79 VAL A C 1
ATOM 633 O O . VAL A 1 79 ? -19.759 9.965 4.407 1.00 92.62 79 VAL A O 1
ATOM 636 N N . LYS A 1 80 ? -17.691 10.391 5.157 1.00 93.56 80 LYS A N 1
ATOM 637 C CA . LYS A 1 80 ? -17.721 11.828 4.851 1.00 93.56 80 LYS A CA 1
ATOM 638 C C . LYS A 1 80 ? -17.222 12.072 3.423 1.00 93.56 80 LYS A C 1
ATOM 640 O O . LYS A 1 80 ? -16.249 11.433 3.025 1.00 93.56 80 LYS A O 1
ATOM 645 N N . PRO A 1 81 ? -17.786 13.034 2.668 1.00 93.50 81 PRO A N 1
ATOM 646 C CA . PRO A 1 81 ? -17.383 13.278 1.281 1.00 93.50 81 PRO A CA 1
ATOM 647 C C . PRO A 1 81 ? -15.896 13.637 1.166 1.00 93.50 81 PRO A C 1
ATOM 649 O O . PRO A 1 81 ? -15.182 13.045 0.363 1.00 93.50 81 PRO A O 1
ATOM 652 N N . LEU A 1 82 ? -15.398 14.529 2.030 1.00 94.88 82 LEU A N 1
ATOM 653 C CA . LEU A 1 82 ? -13.979 14.891 2.062 1.00 94.88 82 LEU A CA 1
ATOM 654 C C . LEU A 1 82 ? -13.083 13.695 2.419 1.00 94.88 82 LEU A C 1
ATOM 656 O O . LEU A 1 82 ? -12.064 13.468 1.775 1.00 94.88 82 LEU A O 1
ATOM 660 N N . GLY A 1 83 ? -13.475 12.900 3.418 1.00 93.38 83 GLY A N 1
ATOM 661 C CA . GLY A 1 83 ? -12.704 11.727 3.830 1.00 93.38 83 GLY A CA 1
ATOM 662 C C . GLY A 1 83 ? -12.678 10.636 2.757 1.00 93.38 83 GLY A C 1
ATOM 663 O O . GLY A 1 83 ? -11.639 10.018 2.549 1.00 93.38 83 GLY A O 1
ATOM 664 N N . ARG A 1 84 ? -13.768 10.455 2.001 1.00 93.69 84 ARG A N 1
ATOM 665 C CA . ARG A 1 84 ? -13.809 9.565 0.834 1.00 93.69 84 ARG A CA 1
ATOM 666 C C . ARG A 1 84 ? -12.826 10.003 -0.249 1.00 93.69 84 ARG A C 1
ATOM 668 O O . ARG A 1 84 ? -12.106 9.153 -0.763 1.00 93.69 84 ARG A O 1
ATOM 675 N N . TRP A 1 85 ? -12.759 11.297 -0.563 1.00 95.88 85 TRP A N 1
ATOM 676 C CA . TRP A 1 85 ? -11.778 11.819 -1.519 1.00 95.88 85 TRP A CA 1
ATOM 677 C C . TRP A 1 85 ? -10.341 11.635 -1.032 1.00 95.88 85 TRP A C 1
ATOM 679 O O . TRP A 1 85 ? -9.497 11.210 -1.813 1.00 95.88 85 TRP A O 1
ATOM 689 N N . LEU A 1 86 ? -10.065 11.877 0.252 1.00 94.69 86 LEU A N 1
ATOM 690 C CA . LEU A 1 86 ? -8.734 11.665 0.830 1.00 94.69 86 LEU A CA 1
ATOM 691 C C . LEU A 1 86 ? -8.312 10.193 0.784 1.00 94.69 86 LEU A C 1
ATOM 693 O O . LEU A 1 86 ? -7.221 9.880 0.314 1.00 94.69 86 LEU A O 1
ATOM 697 N N . VAL A 1 87 ? -9.182 9.281 1.228 1.00 94.56 87 VAL A N 1
ATOM 698 C CA . VAL A 1 87 ? -8.920 7.835 1.175 1.00 94.56 87 VAL A CA 1
ATOM 699 C C . VAL A 1 87 ? -8.742 7.385 -0.274 1.00 94.56 87 VAL A C 1
ATOM 701 O O . VAL A 1 87 ? -7.760 6.717 -0.584 1.00 94.56 87 VAL A O 1
ATOM 704 N N . GLY A 1 88 ? -9.643 7.790 -1.174 1.00 95.00 88 GLY A N 1
ATOM 705 C CA . GLY A 1 88 ? -9.562 7.469 -2.599 1.00 95.00 88 GLY A CA 1
ATOM 706 C C . GLY A 1 88 ? -8.281 7.996 -3.248 1.00 95.00 88 GLY A C 1
ATOM 707 O O . GLY A 1 88 ? -7.623 7.261 -3.977 1.00 95.00 88 GLY A O 1
ATOM 708 N N . GLY A 1 89 ? -7.878 9.225 -2.921 1.00 95.50 89 GLY A N 1
ATOM 709 C CA . GLY A 1 89 ? -6.629 9.829 -3.381 1.00 95.50 89 GLY A CA 1
ATOM 710 C C . GLY A 1 89 ? -5.398 9.071 -2.889 1.00 95.50 89 GLY A C 1
ATOM 711 O O . GLY A 1 89 ? -4.518 8.753 -3.684 1.00 95.50 89 GLY A O 1
ATOM 712 N N . LEU A 1 90 ? -5.351 8.699 -1.605 1.00 94.62 90 LEU A N 1
ATOM 713 C CA . LEU A 1 90 ? -4.256 7.897 -1.050 1.00 94.62 90 LEU A CA 1
ATOM 714 C C . LEU A 1 90 ? -4.171 6.508 -1.689 1.00 94.62 90 LEU A C 1
ATOM 716 O O . LEU A 1 90 ? -3.068 6.042 -1.981 1.00 94.62 90 LEU A O 1
ATOM 720 N N . VAL A 1 91 ? -5.311 5.854 -1.926 1.00 94.56 91 VAL A N 1
ATOM 721 C CA . VAL A 1 91 ? -5.371 4.568 -2.637 1.00 94.56 91 VAL A CA 1
ATOM 722 C C . VAL A 1 91 ? -4.865 4.730 -4.068 1.00 94.56 91 VAL A C 1
ATOM 724 O O . VAL A 1 91 ? -3.999 3.966 -4.484 1.00 94.56 91 VAL A O 1
ATOM 727 N N . ALA A 1 92 ? -5.341 5.741 -4.798 1.00 94.25 92 ALA A N 1
ATOM 728 C CA . ALA A 1 92 ? -4.939 5.996 -6.178 1.00 94.25 92 ALA A CA 1
ATOM 729 C C . ALA A 1 92 ? -3.436 6.284 -6.292 1.00 94.25 92 ALA A C 1
ATOM 731 O O . ALA A 1 92 ? -2.756 5.672 -7.112 1.00 94.25 92 ALA A O 1
ATOM 732 N N . ILE A 1 93 ? -2.893 7.144 -5.427 1.00 94.69 93 ILE A N 1
ATOM 733 C CA . ILE A 1 93 ? -1.454 7.433 -5.383 1.00 94.69 93 ILE A CA 1
ATOM 734 C C . ILE A 1 93 ? -0.668 6.163 -5.054 1.00 94.69 93 ILE A C 1
ATOM 736 O O . ILE A 1 93 ? 0.314 5.860 -5.726 1.00 94.69 93 ILE A O 1
ATOM 740 N N . SER A 1 94 ? -1.103 5.386 -4.059 1.00 93.00 94 SER A N 1
ATOM 741 C CA . SER A 1 94 ? -0.434 4.128 -3.699 1.00 93.00 94 SER A CA 1
ATOM 742 C C . SER A 1 94 ? -0.430 3.142 -4.863 1.00 93.00 94 SER A C 1
ATOM 744 O O . SER A 1 94 ? 0.602 2.538 -5.146 1.00 93.00 94 SER A O 1
ATOM 746 N N . PHE A 1 95 ? -1.557 3.019 -5.564 1.00 92.56 95 PHE A N 1
ATOM 747 C CA . PHE A 1 95 ? -1.683 2.179 -6.746 1.00 92.56 95 PHE A CA 1
ATOM 748 C C . PHE A 1 95 ? -0.738 2.637 -7.856 1.00 92.56 95 PHE A C 1
ATOM 750 O O . PHE A 1 95 ? 0.026 1.819 -8.350 1.00 92.56 95 PHE A O 1
ATOM 757 N N . ILE A 1 96 ? -0.723 3.928 -8.201 1.00 92.19 96 ILE A N 1
ATOM 758 C CA . ILE A 1 96 ? 0.157 4.477 -9.244 1.00 92.19 96 ILE A CA 1
ATOM 759 C C . ILE A 1 96 ? 1.625 4.231 -8.897 1.00 92.19 96 ILE A C 1
ATOM 761 O O . ILE A 1 96 ? 2.373 3.736 -9.734 1.00 92.19 96 ILE A O 1
ATOM 765 N N . LEU A 1 97 ? 2.041 4.529 -7.665 1.00 90.69 97 LEU A N 1
ATOM 766 C CA . LEU A 1 97 ? 3.430 4.353 -7.238 1.00 90.69 97 LEU A CA 1
ATOM 767 C C . LEU A 1 97 ? 3.868 2.888 -7.297 1.00 90.69 97 LEU A C 1
ATOM 769 O O . LEU A 1 97 ? 4.971 2.596 -7.755 1.00 90.69 97 LEU A O 1
ATOM 773 N N . VAL A 1 98 ? 3.018 1.966 -6.837 1.00 89.81 98 VAL A N 1
ATOM 774 C CA . VAL A 1 98 ? 3.300 0.526 -6.901 1.00 89.81 98 VAL A CA 1
ATOM 775 C C . VAL A 1 98 ? 3.291 0.042 -8.346 1.00 89.81 98 VAL A C 1
ATOM 777 O O . VAL A 1 98 ? 4.188 -0.701 -8.731 1.00 89.81 98 VAL A O 1
ATOM 780 N N . TRP A 1 99 ? 2.324 0.477 -9.150 1.00 90.06 99 TRP A N 1
ATOM 781 C CA . TRP A 1 99 ? 2.192 0.091 -10.549 1.00 90.06 99 TRP A CA 1
ATOM 782 C C . TRP A 1 99 ? 3.407 0.518 -11.364 1.00 90.06 99 TRP A C 1
ATOM 784 O O . TRP A 1 99 ? 4.051 -0.331 -11.969 1.00 90.06 99 TRP A O 1
ATOM 794 N N . VAL A 1 100 ? 3.763 1.806 -11.320 1.00 90.94 100 VAL A N 1
ATOM 795 C CA . VAL A 1 100 ? 4.942 2.350 -12.005 1.00 90.94 100 VAL A CA 1
ATOM 796 C C . VAL A 1 100 ? 6.169 1.545 -11.616 1.00 90.94 100 VAL A C 1
ATOM 798 O O . VAL A 1 100 ? 6.806 0.968 -12.487 1.00 90.94 100 VAL A O 1
ATOM 801 N N . ALA A 1 101 ? 6.442 1.414 -10.318 1.00 88.19 101 ALA A N 1
ATOM 802 C CA . ALA A 1 101 ? 7.641 0.737 -9.851 1.00 88.19 101 ALA A CA 1
ATOM 803 C C . ALA A 1 101 ? 7.670 -0.766 -10.199 1.00 88.19 101 ALA A C 1
ATOM 805 O O . ALA A 1 101 ? 8.741 -1.314 -10.421 1.00 88.19 101 ALA A O 1
ATOM 806 N N . SER A 1 102 ? 6.512 -1.431 -10.281 1.00 87.00 102 SER A N 1
ATOM 807 C CA . SER A 1 102 ? 6.425 -2.859 -10.638 1.00 87.00 102 SER A CA 1
ATOM 808 C C . SER A 1 102 ? 6.564 -3.116 -12.137 1.00 87.00 102 SER A C 1
ATOM 810 O O . SER A 1 102 ? 6.904 -4.224 -12.538 1.00 87.00 102 SER A O 1
ATOM 812 N N . VAL A 1 103 ? 6.226 -2.123 -12.959 1.00 89.31 103 VAL A N 1
ATOM 813 C CA . VAL A 1 103 ? 6.103 -2.270 -14.411 1.00 89.31 103 VAL A CA 1
ATOM 814 C C . VAL A 1 103 ? 7.287 -1.645 -15.147 1.00 89.31 103 VAL A C 1
ATOM 816 O O . VAL A 1 103 ? 7.557 -2.024 -16.281 1.00 89.31 103 VAL A O 1
ATOM 819 N N . SER A 1 104 ? 7.994 -0.690 -14.545 1.00 88.94 104 SER A N 1
ATOM 820 C CA . SER A 1 104 ? 9.097 0.020 -15.193 1.00 88.94 104 SER A CA 1
ATOM 821 C C . SER A 1 104 ? 10.455 -0.647 -14.977 1.00 88.94 104 SER A C 1
ATOM 823 O O . SER A 1 104 ? 10.855 -0.893 -13.839 1.00 88.94 104 SER A O 1
ATOM 825 N N . GLY A 1 105 ? 11.212 -0.798 -16.063 1.00 84.50 105 GLY A N 1
ATOM 826 C CA . GLY A 1 105 ? 12.599 -1.251 -16.069 1.00 84.50 105 GLY A CA 1
ATOM 827 C C . GLY A 1 105 ? 12.777 -2.763 -15.910 1.00 84.50 105 GLY A C 1
ATOM 828 O O . GLY A 1 105 ? 11.955 -3.465 -15.330 1.00 84.50 105 GLY A O 1
ATOM 829 N N . GLN A 1 106 ? 13.888 -3.281 -16.433 1.00 80.50 106 GLN A N 1
ATOM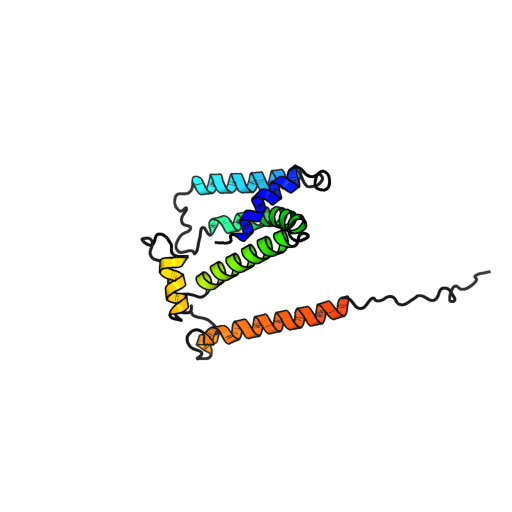 830 C CA . GLN A 1 106 ? 14.308 -4.686 -16.261 1.00 80.50 106 GLN A CA 1
ATOM 831 C C . GLN A 1 106 ? 15.260 -4.893 -15.076 1.00 80.50 106 GLN A C 1
ATOM 833 O O . GLN A 1 106 ? 15.575 -6.021 -14.710 1.00 80.50 106 GLN A O 1
ATOM 838 N N . GLU A 1 107 ? 15.754 -3.795 -14.513 1.00 82.56 107 GLU A N 1
ATOM 839 C CA . GLU A 1 107 ? 16.853 -3.772 -13.557 1.00 82.56 107 GLU A CA 1
ATOM 840 C C . GLU A 1 107 ? 16.452 -3.000 -12.310 1.00 82.56 107 GLU A C 1
ATOM 842 O O . GLU A 1 107 ? 15.581 -2.127 -12.347 1.00 82.56 107 GLU A O 1
ATOM 847 N N . PHE A 1 108 ? 17.142 -3.289 -11.212 1.00 81.12 108 PHE A N 1
ATOM 848 C CA . PHE A 1 108 ? 16.977 -2.555 -9.970 1.00 81.12 108 PHE A CA 1
ATOM 849 C C . PHE A 1 108 ? 17.695 -1.200 -10.021 1.00 81.12 108 PHE A C 1
ATOM 851 O O . PHE A 1 108 ? 18.730 -1.076 -10.679 1.00 81.12 108 PHE A O 1
ATOM 858 N N . PRO A 1 109 ? 17.171 -0.178 -9.322 1.00 83.88 109 PRO A N 1
ATOM 859 C CA . PRO A 1 109 ? 17.801 1.132 -9.276 1.00 83.88 109 PRO A CA 1
ATOM 860 C C . PRO A 1 109 ? 19.208 1.035 -8.657 1.00 83.88 109 PRO A C 1
ATOM 862 O O . PRO A 1 109 ? 19.377 0.371 -7.628 1.00 83.88 109 PRO A O 1
ATOM 865 N N . PRO A 1 110 ? 20.217 1.709 -9.242 1.00 83.00 110 PRO A N 1
ATOM 866 C CA . PRO A 1 110 ? 21.540 1.837 -8.646 1.00 83.00 110 PRO A CA 1
ATOM 867 C C . PRO A 1 110 ? 21.486 2.410 -7.228 1.00 83.00 110 PRO A C 1
ATOM 869 O O . PRO A 1 110 ? 20.719 3.328 -6.943 1.00 83.00 110 PRO A O 1
ATOM 872 N N . ILE A 1 111 ? 22.368 1.927 -6.350 1.00 76.06 111 ILE A N 1
ATOM 873 C CA . ILE A 1 111 ? 22.372 2.291 -4.921 1.00 76.06 111 ILE A CA 1
ATOM 874 C C . ILE A 1 111 ? 22.735 3.762 -4.647 1.00 76.06 111 ILE A C 1
ATOM 876 O O . ILE A 1 111 ? 22.583 4.240 -3.526 1.00 76.06 111 ILE A O 1
ATOM 880 N N . VAL A 1 112 ? 23.240 4.457 -5.668 1.00 84.50 112 VAL A N 1
ATOM 881 C CA . VAL A 1 112 ? 23.629 5.873 -5.629 1.00 84.50 112 VAL A CA 1
ATOM 882 C C . VAL A 1 112 ? 22.445 6.825 -5.815 1.00 84.50 112 VAL A C 1
ATOM 884 O O . VAL A 1 112 ? 22.577 8.012 -5.536 1.00 84.50 112 VAL A O 1
ATOM 887 N N . ILE A 1 113 ? 21.298 6.322 -6.280 1.00 85.06 113 ILE A N 1
ATOM 888 C CA . ILE A 1 113 ? 20.108 7.133 -6.542 1.00 85.06 113 ILE A CA 1
ATOM 889 C C . ILE A 1 113 ? 19.362 7.385 -5.231 1.00 85.06 113 ILE A C 1
ATOM 891 O O . ILE A 1 113 ? 18.990 6.443 -4.527 1.00 85.06 113 ILE A O 1
ATOM 895 N N . ALA A 1 114 ? 19.106 8.657 -4.922 1.00 82.06 114 ALA A N 1
ATOM 896 C CA . ALA A 1 114 ? 18.419 9.051 -3.696 1.00 82.06 114 ALA A CA 1
ATOM 897 C C . ALA A 1 114 ? 16.912 8.770 -3.777 1.00 82.06 114 ALA A C 1
ATOM 899 O O . ALA A 1 114 ? 16.342 8.166 -2.865 1.00 82.06 114 ALA A O 1
ATOM 900 N N . ASN A 1 115 ? 16.263 9.173 -4.873 1.00 86.44 115 ASN A N 1
ATOM 901 C CA . ASN A 1 115 ? 14.842 8.941 -5.093 1.00 86.44 115 ASN A CA 1
ATOM 902 C C . ASN A 1 115 ? 14.598 8.032 -6.309 1.00 86.44 115 ASN A C 1
ATOM 904 O O . ASN A 1 115 ? 14.363 8.519 -7.417 1.00 86.44 115 ASN A O 1
ATOM 908 N N . PRO A 1 116 ? 14.562 6.700 -6.122 1.00 86.81 116 PRO A N 1
ATOM 909 C CA . PRO A 1 116 ? 14.398 5.767 -7.234 1.00 86.81 116 PRO A CA 1
ATOM 910 C C . PRO A 1 116 ? 13.048 5.912 -7.946 1.00 86.81 116 PRO A C 1
ATOM 912 O O . PRO A 1 116 ? 12.937 5.557 -9.115 1.00 86.81 116 PRO A O 1
ATOM 915 N N . LEU A 1 117 ? 12.016 6.450 -7.286 1.00 87.00 117 LEU A N 1
ATOM 916 C CA . LEU A 1 117 ? 10.713 6.652 -7.923 1.00 87.00 117 LEU A CA 1
ATOM 917 C C . LEU A 1 117 ? 10.787 7.726 -9.006 1.00 87.00 117 LEU A C 1
ATOM 919 O O . LEU A 1 117 ? 10.335 7.487 -10.121 1.00 87.00 117 LEU A O 1
ATOM 923 N N . VAL A 1 118 ? 11.371 8.881 -8.689 1.00 89.38 118 VAL A N 1
ATOM 924 C CA . VAL A 1 118 ? 11.418 10.036 -9.599 1.00 89.38 118 VAL A CA 1
ATOM 925 C C . VAL A 1 118 ? 12.596 9.946 -10.564 1.00 89.38 118 VAL A C 1
ATOM 927 O O . VAL A 1 118 ? 12.457 10.309 -11.727 1.00 89.38 118 VAL A O 1
ATOM 930 N N . GLU A 1 119 ? 13.741 9.447 -10.104 1.00 89.50 119 GLU A N 1
ATOM 931 C CA . GLU A 1 119 ? 14.990 9.469 -10.873 1.00 89.50 119 GLU A CA 1
ATOM 932 C C . GLU A 1 119 ? 15.188 8.215 -11.738 1.00 89.50 119 GLU A C 1
ATOM 934 O O . GLU A 1 119 ? 15.916 8.269 -12.724 1.00 89.50 119 GLU A O 1
ATOM 939 N N . PHE A 1 120 ? 14.541 7.089 -11.407 1.00 90.44 120 PHE A N 1
ATOM 940 C CA . PHE A 1 120 ? 14.751 5.817 -12.111 1.00 90.44 120 PHE A CA 1
ATOM 941 C C . PHE A 1 120 ? 13.466 5.231 -12.704 1.00 90.44 120 PHE A C 1
ATOM 943 O O . PHE A 1 120 ? 13.381 5.034 -13.916 1.00 90.44 120 PHE A O 1
ATOM 950 N N . PHE A 1 121 ? 12.446 4.973 -11.884 1.00 91.31 121 PHE A N 1
ATOM 951 C CA . PHE A 1 121 ? 11.230 4.293 -12.340 1.0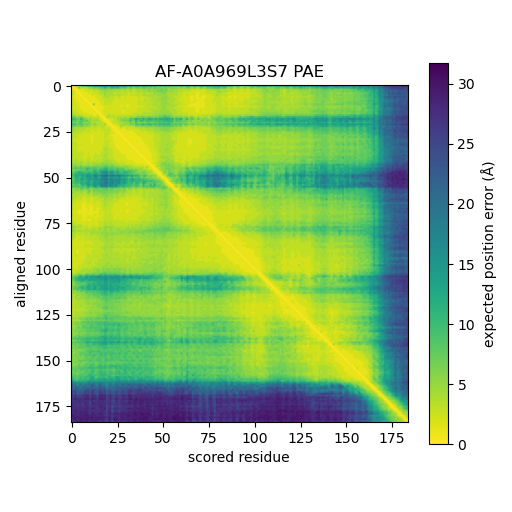0 91.31 121 PHE A CA 1
ATOM 952 C C . PHE A 1 121 ? 10.363 5.178 -13.230 1.00 91.31 121 PHE A C 1
ATOM 954 O O . PHE A 1 121 ? 9.932 4.744 -14.295 1.00 91.31 121 PHE A O 1
ATOM 961 N N . TRP A 1 122 ? 10.139 6.434 -12.843 1.00 92.69 122 TRP A N 1
ATOM 962 C CA . TRP A 1 122 ? 9.293 7.348 -13.607 1.00 92.69 122 TRP A CA 1
ATOM 963 C C . TRP A 1 122 ? 9.817 7.627 -15.031 1.00 92.69 122 TRP A C 1
ATOM 965 O O . TRP A 1 122 ? 9.037 7.489 -15.977 1.00 92.69 122 TRP A O 1
ATOM 975 N N . PRO A 1 123 ? 11.116 7.921 -15.250 1.00 93.81 123 PRO A N 1
ATOM 976 C CA . PRO A 1 123 ? 11.647 8.110 -16.598 1.00 93.81 123 PRO A CA 1
ATOM 977 C C . PRO A 1 123 ? 11.579 6.834 -17.446 1.00 93.81 123 PRO A C 1
ATOM 979 O O . PRO A 1 123 ? 11.191 6.895 -18.612 1.00 93.81 123 P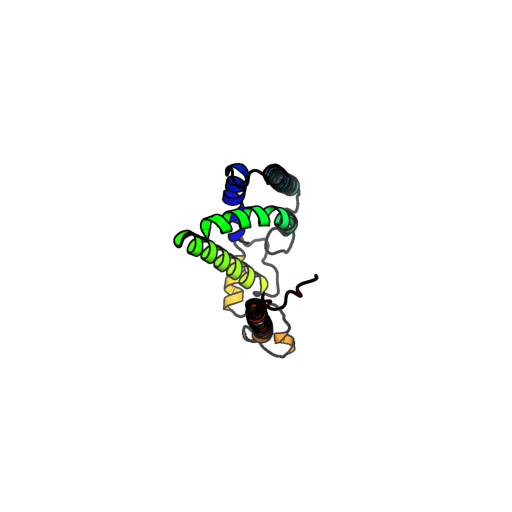RO A O 1
ATOM 982 N N . LYS A 1 124 ? 11.893 5.666 -16.865 1.00 92.25 124 LYS A N 1
ATOM 983 C CA . LYS A 1 124 ? 11.815 4.372 -17.565 1.00 92.25 124 LYS A CA 1
ATOM 984 C C . LYS A 1 124 ? 10.389 4.003 -17.949 1.00 92.25 124 LYS A C 1
ATOM 986 O O . LYS A 1 124 ? 10.151 3.559 -19.071 1.00 92.25 124 LYS A O 1
ATOM 991 N N . PHE A 1 125 ? 9.445 4.250 -17.041 1.00 92.56 125 PHE A N 1
ATOM 992 C CA . PHE A 1 125 ? 8.021 4.115 -17.301 1.00 92.56 125 PHE A CA 1
ATOM 993 C C . PHE A 1 125 ? 7.650 4.942 -18.531 1.00 92.56 125 PHE A C 1
ATOM 995 O O . PHE A 1 125 ? 7.237 4.364 -19.525 1.00 92.56 125 PHE A O 1
ATOM 1002 N N . LEU A 1 126 ? 7.908 6.255 -18.535 1.00 93.19 126 LEU A N 1
ATOM 1003 C CA . LEU A 1 126 ? 7.590 7.139 -19.668 1.00 93.19 126 LEU A CA 1
ATOM 1004 C C . LEU A 1 126 ? 8.274 6.734 -20.984 1.00 93.19 126 LEU A C 1
ATOM 1006 O O . LEU A 1 126 ? 7.667 6.858 -22.047 1.00 93.19 126 LEU A O 1
ATOM 1010 N N . ALA A 1 127 ? 9.496 6.203 -20.922 1.00 92.81 127 ALA A N 1
ATOM 1011 C CA . ALA A 1 127 ? 10.215 5.689 -22.087 1.00 92.81 127 ALA A CA 1
ATOM 1012 C C . ALA A 1 127 ? 9.593 4.405 -22.682 1.00 92.81 127 ALA A C 1
ATOM 1014 O O . ALA A 1 127 ? 9.980 3.976 -23.772 1.00 92.81 127 ALA A O 1
ATOM 1015 N N . GLY A 1 128 ? 8.627 3.783 -21.997 1.00 90.25 128 GLY A N 1
ATOM 1016 C CA . GLY A 1 128 ? 8.060 2.493 -22.380 1.00 90.25 128 GLY A CA 1
ATOM 1017 C C . GLY A 1 128 ? 9.031 1.330 -22.169 1.00 90.25 128 GLY A C 1
ATOM 1018 O O . GLY A 1 128 ? 8.857 0.280 -22.795 1.00 90.25 128 GL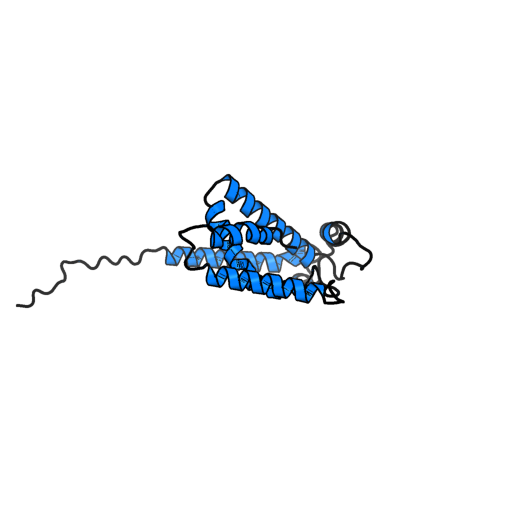Y A O 1
ATOM 1019 N N . ASP A 1 129 ? 10.042 1.512 -21.311 1.00 91.75 129 ASP A N 1
ATOM 1020 C CA . ASP A 1 129 ? 10.896 0.434 -20.811 1.00 91.75 129 ASP A CA 1
ATOM 1021 C C . ASP A 1 129 ? 10.111 -0.333 -19.744 1.00 91.75 129 ASP A C 1
ATOM 1023 O O . ASP A 1 129 ? 10.137 -0.016 -18.553 1.00 91.75 129 ASP A O 1
ATOM 1027 N N . ILE A 1 130 ? 9.323 -1.295 -20.219 1.00 91.19 130 ILE A N 1
ATOM 1028 C CA . ILE A 1 130 ? 8.432 -2.115 -19.406 1.00 91.19 130 ILE A CA 1
ATOM 1029 C C . ILE A 1 130 ? 9.124 -3.434 -19.071 1.00 91.19 130 ILE A C 1
ATOM 1031 O O . ILE A 1 130 ? 9.712 -4.054 -19.956 1.00 91.19 130 ILE A O 1
ATOM 1035 N N . THR A 1 131 ? 9.021 -3.895 -17.824 1.00 89.88 131 THR A N 1
ATOM 1036 C CA . THR A 1 131 ? 9.545 -5.190 -17.369 1.00 89.88 131 THR A CA 1
ATOM 1037 C C . THR A 1 131 ? 8.993 -6.339 -18.220 1.00 89.88 131 THR A C 1
ATOM 1039 O O . THR A 1 131 ? 7.838 -6.311 -18.661 1.00 89.88 131 THR A O 1
ATOM 1042 N N . ARG A 1 132 ? 9.814 -7.370 -18.468 1.00 88.56 132 ARG A N 1
ATOM 1043 C CA . ARG A 1 132 ? 9.418 -8.542 -19.264 1.00 88.56 132 ARG A CA 1
ATOM 1044 C C . ARG A 1 132 ? 8.159 -9.179 -18.683 1.00 88.56 132 ARG A C 1
ATOM 1046 O O . ARG A 1 132 ? 8.100 -9.497 -17.500 1.00 88.56 132 ARG A O 1
ATOM 1053 N N . ASN A 1 133 ? 7.158 -9.372 -19.533 1.00 91.00 133 ASN A N 1
ATOM 1054 C CA . ASN A 1 133 ? 5.850 -9.889 -19.147 1.00 91.00 133 ASN A CA 1
ATOM 1055 C C . ASN A 1 133 ? 5.251 -10.762 -20.263 1.00 91.00 133 ASN A C 1
ATOM 1057 O O . ASN A 1 133 ? 5.802 -10.856 -21.361 1.00 91.00 133 ASN A O 1
ATOM 1061 N N . LEU A 1 134 ? 4.106 -11.393 -19.984 1.00 88.25 134 LEU A N 1
ATOM 1062 C CA . LEU A 1 134 ? 3.430 -12.304 -20.916 1.00 88.25 134 LEU A CA 1
ATOM 1063 C C .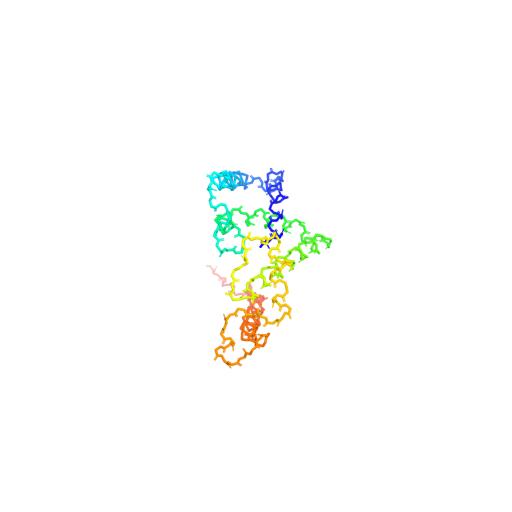 LEU A 1 134 ? 3.061 -11.654 -22.257 1.00 88.25 134 LEU A C 1
ATOM 1065 O O . LEU A 1 134 ? 3.068 -12.336 -23.276 1.00 88.25 134 LEU A O 1
ATOM 1069 N N . GLY A 1 135 ? 2.787 -10.348 -22.301 1.00 89.12 135 GLY A N 1
ATOM 1070 C CA . GLY A 1 135 ? 2.517 -9.665 -23.565 1.00 89.12 135 GLY A CA 1
ATOM 1071 C C . GLY A 1 135 ? 3.726 -9.637 -24.491 1.00 89.12 135 GLY A C 1
ATOM 1072 O O . GLY A 1 135 ? 3.563 -9.775 -25.699 1.00 89.12 135 GLY A O 1
ATOM 1073 N N . MET A 1 136 ? 4.940 -9.563 -23.945 1.00 91.12 136 MET A N 1
ATOM 1074 C CA . MET A 1 136 ? 6.160 -9.639 -24.755 1.00 91.12 136 MET A CA 1
ATOM 1075 C C . MET A 1 136 ? 6.372 -11.030 -25.358 1.00 91.12 136 MET A C 1
ATOM 1077 O O . MET A 1 136 ? 6.882 -11.135 -26.469 1.00 91.12 136 MET A O 1
ATOM 1081 N N . VAL A 1 137 ? 5.925 -12.090 -24.672 1.00 91.62 137 VAL A N 1
ATOM 1082 C CA . VAL A 1 137 ? 5.914 -13.458 -25.227 1.00 91.62 137 VAL A CA 1
ATOM 1083 C C . VAL A 1 137 ? 4.977 -13.546 -26.437 1.00 91.62 137 VAL A C 1
ATOM 1085 O O . VAL A 1 137 ? 5.269 -14.254 -27.394 1.00 91.62 137 VAL A O 1
ATOM 1088 N N . LEU A 1 138 ? 3.893 -12.767 -26.435 1.00 90.81 138 LEU A N 1
ATOM 1089 C CA . LEU A 1 138 ? 2.955 -12.635 -27.555 1.00 90.81 138 LEU A CA 1
ATOM 1090 C C . LEU A 1 138 ? 3.438 -11.658 -28.647 1.00 90.81 138 LEU A C 1
ATOM 1092 O O . LEU A 1 138 ? 2.680 -11.343 -29.561 1.00 90.81 138 LEU A O 1
ATOM 10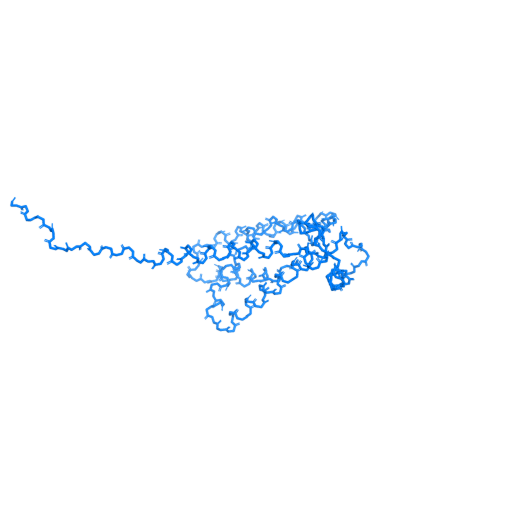96 N N . GLY A 1 139 ? 4.671 -11.146 -28.555 1.00 92.25 139 GLY A N 1
ATOM 1097 C CA . GLY A 1 139 ? 5.242 -10.195 -29.513 1.00 92.25 139 GLY A CA 1
ATOM 1098 C C . GLY A 1 139 ? 4.804 -8.737 -29.321 1.00 92.25 139 GLY A C 1
ATOM 1099 O O . GLY A 1 139 ? 5.128 -7.888 -30.150 1.00 92.25 139 GLY A O 1
ATOM 1100 N N . LEU A 1 140 ? 4.088 -8.409 -28.240 1.00 91.69 140 LEU A N 1
ATOM 1101 C CA . LEU A 1 140 ? 3.665 -7.038 -27.945 1.00 91.69 140 LEU A CA 1
ATOM 1102 C C . LEU A 1 140 ? 4.818 -6.254 -27.303 1.00 91.69 140 LEU A C 1
ATOM 1104 O O . LEU A 1 140 ? 5.356 -6.647 -26.269 1.00 91.69 140 LEU A O 1
ATOM 1108 N N . ALA A 1 141 ? 5.173 -5.109 -27.886 1.00 89.19 141 ALA A N 1
ATOM 1109 C CA . ALA A 1 141 ? 6.255 -4.260 -27.391 1.00 89.19 141 ALA A CA 1
ATOM 1110 C C . ALA A 1 141 ? 5.756 -3.133 -26.469 1.00 89.19 141 ALA A C 1
ATOM 1112 O O . ALA A 1 141 ? 4.640 -2.629 -26.618 1.00 89.19 141 ALA A O 1
ATOM 1113 N N . ARG A 1 142 ? 6.631 -2.674 -25.560 1.00 88.56 142 ARG A N 1
ATOM 1114 C CA . ARG A 1 142 ? 6.423 -1.480 -24.715 1.00 88.56 142 ARG A CA 1
ATOM 1115 C C . ARG A 1 142 ? 5.093 -1.552 -23.950 1.00 88.56 142 ARG A C 1
ATOM 1117 O O . ARG A 1 142 ? 4.770 -2.580 -23.363 1.00 88.56 142 ARG A O 1
ATOM 1124 N N . TRP A 1 143 ? 4.296 -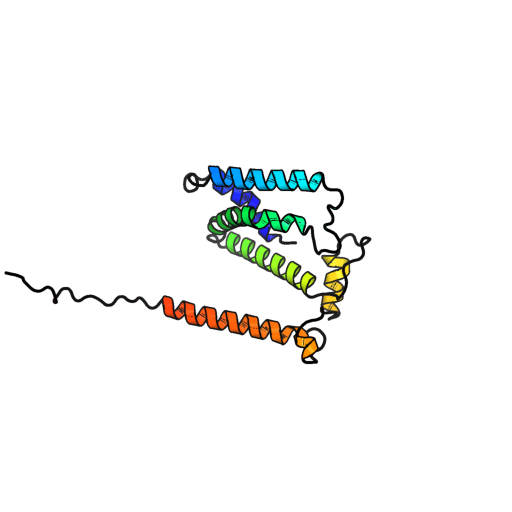0.488 -23.989 1.00 91.38 143 TRP A N 1
ATOM 1125 C CA . TRP A 1 143 ? 2.985 -0.379 -23.348 1.00 91.38 143 TRP A CA 1
ATOM 1126 C C . TRP A 1 143 ? 1.972 -1.432 -23.782 1.00 91.38 143 TRP A C 1
ATOM 1128 O O . TRP A 1 143 ? 1.171 -1.882 -22.965 1.00 91.38 143 TRP A O 1
ATOM 1138 N N . TYR A 1 144 ? 2.027 -1.867 -25.042 1.00 92.19 144 TYR A N 1
ATOM 1139 C CA . TYR A 1 144 ? 1.092 -2.864 -25.560 1.00 92.19 144 TYR A CA 1
ATOM 1140 C C . TYR A 1 144 ? 1.263 -4.218 -24.873 1.00 92.19 144 TYR A C 1
ATOM 1142 O O . TYR A 1 144 ? 0.306 -4.982 -24.784 1.00 92.19 144 TYR A O 1
ATOM 1150 N N . SER A 1 145 ? 2.442 -4.490 -24.307 1.00 92.31 145 SER A N 1
ATOM 1151 C CA . SER A 1 145 ? 2.689 -5.702 -23.524 1.00 92.31 145 SER A CA 1
ATOM 1152 C C . SER A 1 145 ? 1.810 -5.811 -22.267 1.00 92.31 145 SER A C 1
ATOM 1154 O O . SER A 1 145 ? 1.599 -6.908 -21.761 1.00 92.31 145 SER A O 1
ATOM 1156 N N . LEU A 1 146 ? 1.215 -4.708 -21.796 1.00 91.56 146 LEU A N 1
ATOM 1157 C CA . LEU A 1 146 ? 0.305 -4.703 -20.646 1.00 91.56 146 LEU A CA 1
ATOM 1158 C C . LEU A 1 146 ? -1.137 -5.081 -21.001 1.00 91.56 146 LEU A C 1
ATOM 1160 O O . LEU A 1 146 ? -1.922 -5.371 -20.096 1.00 91.56 146 LEU A O 1
ATOM 1164 N N . LEU A 1 147 ? -1.498 -5.114 -22.291 1.00 92.81 147 LEU A N 1
ATOM 1165 C CA . LEU A 1 147 ? -2.856 -5.441 -22.733 1.00 92.81 147 LEU A CA 1
ATOM 1166 C C . LEU A 1 147 ? -3.368 -6.778 -22.177 1.00 92.81 147 LEU A C 1
ATOM 1168 O O . LEU A 1 147 ? -4.484 -6.782 -21.661 1.00 92.81 147 LEU A O 1
ATOM 1172 N N . PRO A 1 148 ? -2.601 -7.889 -22.185 1.00 91.81 148 PRO A N 1
ATOM 1173 C CA . PRO A 1 148 ? -3.081 -9.155 -21.633 1.00 91.81 148 PRO A CA 1
ATOM 1174 C C . PRO A 1 148 ? -3.457 -9.050 -20.154 1.00 91.81 148 PRO A C 1
ATOM 1176 O O . PRO A 1 148 ? -4.505 -9.545 -19.750 1.00 91.81 148 PRO A O 1
ATOM 1179 N N . VAL A 1 149 ? -2.647 -8.354 -19.349 1.00 89.50 149 VAL A N 1
ATOM 1180 C CA . VAL A 1 149 ? -2.931 -8.154 -17.920 1.00 89.50 149 VAL A CA 1
ATOM 1181 C C . VAL A 1 149 ? -4.181 -7.296 -17.738 1.00 89.50 149 VAL A C 1
ATOM 1183 O O . VAL A 1 149 ? -5.046 -7.643 -16.939 1.00 89.50 149 VAL A O 1
ATOM 1186 N N . ILE A 1 150 ? -4.319 -6.213 -18.507 1.00 91.06 150 ILE A N 1
ATOM 1187 C CA . ILE A 1 150 ? -5.499 -5.338 -18.459 1.00 91.06 150 ILE A CA 1
ATOM 1188 C C . ILE A 1 150 ? -6.769 -6.111 -18.840 1.00 91.06 150 ILE A C 1
ATOM 1190 O O . ILE A 1 150 ? -7.788 -5.976 -18.165 1.00 91.06 150 ILE A O 1
ATOM 1194 N N . VAL A 1 151 ? -6.711 -6.953 -19.875 1.00 93.38 151 VAL A N 1
ATOM 1195 C CA . VAL A 1 151 ? -7.837 -7.791 -20.316 1.00 93.38 151 VAL A CA 1
ATOM 1196 C C . VAL A 1 151 ? -8.220 -8.804 -19.240 1.00 93.38 151 VAL A C 1
ATOM 1198 O O . VAL A 1 151 ? -9.402 -8.940 -18.933 1.00 93.38 151 VAL A O 1
ATOM 1201 N N . VAL A 1 152 ? -7.245 -9.477 -18.623 1.00 92.56 152 VAL A N 1
ATOM 1202 C CA . VAL A 1 152 ? -7.504 -10.433 -17.536 1.00 92.56 152 VAL A CA 1
ATOM 1203 C C . VAL A 1 152 ? -8.131 -9.731 -16.333 1.00 92.56 152 VAL A C 1
ATOM 1205 O O . VAL A 1 152 ? -9.169 -10.174 -15.845 1.00 92.56 152 VAL A O 1
ATOM 1208 N N . LEU A 1 153 ? -7.559 -8.613 -15.879 1.00 90.81 153 LEU A N 1
ATOM 1209 C CA . LEU A 1 153 ? -8.095 -7.850 -14.748 1.00 90.81 153 LEU A CA 1
ATOM 1210 C C . LEU A 1 153 ? -9.502 -7.315 -15.041 1.00 90.81 153 LEU A C 1
ATOM 1212 O O . LEU A 1 153 ? -10.389 -7.431 -14.197 1.00 90.81 153 LEU A O 1
ATOM 1216 N N . GLY A 1 154 ? -9.729 -6.785 -16.245 1.00 92.75 154 GLY A N 1
ATOM 1217 C CA . GLY A 1 154 ? -11.040 -6.323 -16.694 1.00 92.75 154 GLY A CA 1
ATOM 1218 C C . GLY A 1 154 ? -12.069 -7.453 -16.760 1.00 92.75 154 GLY A C 1
ATOM 1219 O O . GLY A 1 154 ? -13.196 -7.282 -16.299 1.00 92.75 154 GLY A O 1
ATOM 1220 N N . GLY A 1 155 ? -11.674 -8.627 -17.258 1.00 94.25 155 GLY A N 1
ATOM 1221 C CA . GLY A 1 155 ? -12.518 -9.820 -17.312 1.00 94.25 155 GLY A CA 1
ATOM 1222 C C . GLY A 1 155 ? -12.898 -10.337 -15.924 1.00 94.25 155 GLY A C 1
ATOM 1223 O O . GLY A 1 155 ? -14.075 -10.585 -15.663 1.00 94.25 155 GLY A O 1
ATOM 1224 N N . VAL A 1 156 ? -11.934 -10.428 -15.003 1.00 92.31 156 VAL A N 1
ATOM 1225 C CA . VAL A 1 156 ? -12.178 -10.812 -13.601 1.00 92.31 156 VAL A CA 1
ATOM 1226 C C . VAL A 1 156 ? -13.110 -9.814 -12.920 1.00 92.31 156 VAL A C 1
ATOM 1228 O O . VAL A 1 156 ? -14.076 -10.215 -12.273 1.00 92.31 156 VAL A O 1
ATOM 1231 N N . PHE A 1 157 ? -12.864 -8.516 -13.095 1.00 92.44 157 PHE A N 1
ATOM 1232 C CA . PHE A 1 157 ? -13.711 -7.468 -12.535 1.00 92.44 157 PHE A CA 1
ATOM 1233 C C . PHE A 1 157 ? -15.145 -7.536 -13.075 1.00 92.44 157 PHE A C 1
ATOM 1235 O O . PHE A 1 157 ? -16.104 -7.460 -12.305 1.00 92.44 157 PHE A O 1
ATOM 1242 N N . TRP A 1 158 ? -15.306 -7.744 -14.382 1.00 92.94 158 TRP A N 1
ATOM 1243 C CA . TRP A 1 158 ? -16.612 -7.908 -15.017 1.00 92.94 158 TRP A CA 1
ATOM 1244 C C . TRP A 1 158 ? -17.365 -9.138 -14.488 1.00 92.94 158 TRP A C 1
ATOM 1246 O O . TRP A 1 158 ? -18.546 -9.039 -14.144 1.00 92.94 158 TRP A O 1
ATOM 1256 N N . LEU A 1 159 ? -16.684 -10.280 -14.344 1.00 93.25 159 LEU A N 1
ATOM 1257 C CA . LEU A 1 159 ? -17.259 -11.495 -13.756 1.00 93.25 159 LEU A CA 1
ATOM 1258 C C . LEU A 1 159 ? -17.670 -11.286 -12.293 1.00 93.25 159 LEU A C 1
ATOM 1260 O O . LEU A 1 159 ? -18.760 -11.702 -11.896 1.00 93.25 159 LEU A O 1
ATOM 1264 N N . ALA A 1 160 ? -16.841 -10.603 -11.501 1.00 90.31 160 ALA A N 1
ATOM 1265 C CA . ALA A 1 160 ? -17.145 -10.289 -10.108 1.00 90.31 160 ALA A CA 1
ATOM 1266 C C . ALA A 1 160 ? -18.395 -9.402 -9.984 1.00 90.31 160 ALA A C 1
ATOM 1268 O O . ALA A 1 160 ? -19.275 -9.693 -9.173 1.00 90.31 160 ALA A O 1
ATOM 1269 N N . GLN A 1 161 ? -18.534 -8.376 -10.832 1.00 90.25 161 GLN A N 1
ATOM 1270 C CA . GLN A 1 161 ? -19.746 -7.549 -10.865 1.00 90.25 161 GLN A CA 1
ATOM 1271 C C . GLN A 1 161 ? -20.987 -8.344 -11.268 1.00 90.25 161 GLN A C 1
ATOM 1273 O O . GLN A 1 161 ? -22.065 -8.140 -10.705 1.00 90.25 161 GLN A O 1
ATOM 1278 N N . ARG A 1 162 ? -20.854 -9.253 -12.239 1.00 88.38 162 ARG A N 1
ATOM 1279 C CA . ARG A 1 162 ? -21.962 -10.102 -12.680 1.00 88.38 162 ARG A CA 1
ATOM 1280 C C . ARG A 1 162 ? -22.439 -11.019 -11.555 1.00 88.38 162 ARG A C 1
ATOM 1282 O O . ARG A 1 162 ? -23.642 -11.120 -11.345 1.00 88.38 162 ARG A O 1
ATOM 1289 N N . ASN A 1 163 ? -21.518 -11.637 -10.819 1.00 81.56 163 ASN A N 1
ATOM 1290 C CA . ASN A 1 163 ? -21.850 -12.554 -9.729 1.00 81.56 163 ASN A CA 1
ATOM 1291 C C . ASN A 1 163 ? -22.385 -11.829 -8.484 1.00 81.56 163 ASN A C 1
ATOM 1293 O O . ASN A 1 163 ? -23.330 -12.316 -7.869 1.00 81.56 163 ASN A O 1
ATOM 1297 N N . GLY A 1 164 ? -21.865 -10.640 -8.153 1.00 72.06 164 GLY A N 1
ATOM 1298 C CA . GLY A 1 164 ? -22.398 -9.815 -7.060 1.00 72.06 164 GLY A CA 1
ATOM 1299 C C . GLY A 1 164 ? -23.856 -9.399 -7.288 1.00 72.06 164 GLY A C 1
ATOM 1300 O O . GLY A 1 164 ? -24.681 -9.502 -6.385 1.00 72.06 164 GLY A O 1
ATOM 1301 N N . ARG A 1 165 ? -24.220 -9.058 -8.533 1.00 61.69 165 ARG A N 1
ATOM 1302 C CA . ARG A 1 165 ? -25.615 -8.756 -8.917 1.00 61.69 165 ARG A CA 1
ATOM 1303 C C . ARG A 1 165 ? -26.565 -9.954 -8.809 1.00 61.69 165 ARG A C 1
ATOM 1305 O O . ARG A 1 165 ? -27.776 -9.758 -8.750 1.00 61.69 165 ARG A O 1
ATOM 1312 N N . LEU A 1 166 ? -26.049 -11.186 -8.816 1.00 56.94 166 LEU A N 1
ATOM 1313 C CA . LEU A 1 166 ? -26.866 -12.394 -8.656 1.00 56.94 166 LEU A CA 1
ATOM 1314 C C . LEU A 1 166 ? -27.173 -12.692 -7.182 1.00 56.94 166 LEU A C 1
ATOM 1316 O O . LEU A 1 166 ? -28.251 -13.209 -6.900 1.00 56.94 166 LEU A O 1
ATOM 1320 N N . GLN A 1 167 ? -26.283 -12.328 -6.251 1.00 56.41 167 GLN A N 1
ATOM 1321 C CA . GLN A 1 167 ? -26.505 -12.502 -4.807 1.00 56.41 167 GLN A CA 1
ATOM 1322 C C . GLN A 1 167 ? -27.462 -11.463 -4.206 1.00 56.41 167 GLN A C 1
ATOM 1324 O O . GLN A 1 167 ? -28.140 -11.759 -3.229 1.00 56.41 167 GLN A O 1
ATOM 1329 N N . GLU A 1 168 ? -27.579 -10.279 -4.810 1.00 55.72 168 GLU A N 1
ATOM 1330 C CA . GLU A 1 168 ? -28.549 -9.256 -4.388 1.00 55.72 168 GLU A CA 1
ATOM 1331 C C . GLU A 1 168 ? -29.999 -9.556 -4.805 1.00 55.72 168 GLU A C 1
ATOM 1333 O O . GLU A 1 168 ? -30.892 -8.776 -4.482 1.00 55.72 168 GLU A O 1
ATOM 1338 N N . ARG A 1 169 ? -30.286 -10.672 -5.494 1.00 50.44 169 ARG A N 1
ATOM 1339 C CA . ARG A 1 169 ? -31.676 -11.109 -5.692 1.00 50.44 169 ARG A CA 1
ATOM 1340 C C . ARG A 1 169 ? -32.193 -11.667 -4.365 1.00 50.44 169 ARG A C 1
ATOM 1342 O O . ARG A 1 169 ? -31.765 -12.755 -3.978 1.00 50.44 169 ARG A O 1
ATOM 1349 N N . PRO A 1 170 ? -33.107 -10.976 -3.660 1.00 50.75 170 PRO A N 1
ATOM 1350 C CA . PRO A 1 170 ? -33.609 -11.480 -2.400 1.00 50.75 170 PRO A CA 1
ATOM 1351 C C . PRO A 1 170 ? -34.380 -12.765 -2.684 1.00 50.75 170 PRO A C 1
ATOM 1353 O O . PRO A 1 170 ? -35.424 -12.755 -3.337 1.00 50.75 170 PRO A O 1
ATOM 1356 N N . HIS A 1 171 ? -33.877 -13.876 -2.159 1.00 52.62 171 HIS A N 1
ATOM 1357 C CA . HIS A 1 171 ? -34.595 -15.140 -2.077 1.00 52.62 171 HIS A CA 1
ATOM 1358 C C . HIS A 1 171 ? -35.682 -15.033 -0.988 1.00 52.62 171 HIS A C 1
ATOM 1360 O O . HIS A 1 171 ? -35.773 -15.852 -0.086 1.00 52.62 171 HIS A O 1
ATOM 1366 N N . PHE A 1 172 ? -36.514 -13.988 -1.039 1.00 53.66 172 PHE A N 1
ATOM 1367 C CA . PHE A 1 172 ? -37.767 -13.944 -0.298 1.00 53.66 172 PHE A CA 1
ATOM 1368 C C . PHE A 1 172 ? -38.804 -14.698 -1.119 1.00 53.66 172 PHE A C 1
ATOM 1370 O O . PHE A 1 172 ? -39.671 -14.126 -1.779 1.00 53.66 172 PHE A O 1
ATOM 1377 N N . GLN A 1 173 ? -38.702 -16.023 -1.073 1.00 53.84 173 GLN A N 1
ATOM 1378 C CA . GLN A 1 173 ? -39.881 -16.844 -1.257 1.00 53.84 173 GLN A CA 1
ATOM 1379 C C . GLN A 1 173 ? -40.766 -16.548 -0.043 1.00 53.84 173 GLN A C 1
ATOM 1381 O O . GLN A 1 173 ? -40.481 -16.990 1.067 1.00 53.84 173 GLN A O 1
ATOM 1386 N N . LYS A 1 174 ? -41.784 -15.698 -0.232 1.00 56.78 174 LYS A N 1
ATOM 1387 C CA . LYS A 1 174 ? -42.887 -15.565 0.723 1.00 56.78 174 LYS A CA 1
ATOM 1388 C C . LYS A 1 174 ? -43.424 -16.976 0.958 1.00 56.78 174 LYS A C 1
ATOM 1390 O O . LYS A 1 174 ? -44.062 -17.537 0.072 1.00 56.78 174 LYS A O 1
ATOM 1395 N N . VAL A 1 175 ? -43.122 -17.561 2.114 1.00 62.91 175 VAL A N 1
ATOM 1396 C CA . VAL A 1 175 ? -43.876 -18.711 2.605 1.00 62.91 175 VAL A CA 1
ATOM 1397 C C . VAL A 1 175 ? -45.260 -18.165 2.907 1.00 62.91 175 VAL A C 1
ATOM 1399 O O . VAL A 1 175 ? -45.409 -17.287 3.755 1.00 62.91 175 VAL A O 1
ATOM 1402 N N . ASP A 1 176 ? -46.238 -18.603 2.126 1.00 66.00 176 ASP A N 1
ATOM 1403 C CA . ASP A 1 176 ? -47.623 -18.193 2.278 1.00 66.00 176 ASP A CA 1
ATOM 1404 C C . ASP A 1 176 ? -48.140 -18.728 3.630 1.00 66.00 176 ASP A C 1
ATOM 1406 O O . ASP A 1 176 ? -48.185 -19.953 3.819 1.00 66.00 176 ASP A O 1
ATOM 1410 N N . PRO A 1 177 ? -48.502 -17.863 4.600 1.00 60.56 177 PRO A N 1
ATOM 1411 C CA . PRO A 1 177 ? -48.977 -18.304 5.912 1.00 60.56 177 PRO A CA 1
ATOM 1412 C C . PRO A 1 177 ? -50.298 -19.090 5.841 1.00 60.56 177 PRO A C 1
ATOM 1414 O O . PRO A 1 177 ? -50.701 -19.696 6.830 1.00 60.56 177 PRO A O 1
ATOM 1417 N N . ALA A 1 178 ? -50.952 -19.141 4.675 1.00 60.84 178 ALA A N 1
ATOM 1418 C CA . ALA A 1 178 ? -52.171 -19.913 4.439 1.00 60.84 178 ALA A CA 1
ATOM 1419 C C . ALA A 1 178 ? -51.960 -21.439 4.325 1.00 60.84 178 ALA A C 1
ATOM 1421 O O . ALA A 1 178 ? -52.935 -22.177 4.213 1.00 60.84 178 ALA A O 1
ATOM 1422 N N . SER A 1 179 ? -50.718 -21.934 4.360 1.00 57.88 179 SER A N 1
ATOM 1423 C CA . SER A 1 179 ? -50.417 -23.371 4.235 1.00 57.88 179 SER A CA 1
ATOM 1424 C C . SER A 1 179 ? -50.227 -24.111 5.566 1.00 57.88 179 SER A C 1
ATOM 1426 O O . SER A 1 179 ? -49.853 -25.282 5.560 1.00 57.88 179 SER A O 1
ATOM 1428 N N . ALA A 1 180 ? -50.510 -23.475 6.709 1.00 58.78 180 ALA A N 1
ATOM 1429 C CA . ALA A 1 180 ? -50.503 -24.155 8.003 1.00 58.78 180 ALA A CA 1
ATOM 1430 C C . ALA A 1 180 ? -51.629 -25.213 8.063 1.00 58.78 180 ALA A C 1
ATOM 1432 O O . ALA A 1 180 ? -52.806 -24.846 8.005 1.00 58.78 180 ALA A O 1
ATOM 1433 N N . PRO A 1 181 ? -51.322 -26.518 8.200 1.00 60.94 181 PRO A N 1
ATOM 1434 C CA . PRO A 1 181 ? -52.355 -27.507 8.448 1.00 60.94 181 PRO A CA 1
ATOM 1435 C C . PRO A 1 181 ? -52.868 -27.327 9.879 1.00 60.94 181 PRO A C 1
ATOM 1437 O O . PRO A 1 181 ? -52.116 -27.437 10.846 1.00 60.94 181 PRO A O 1
ATOM 1440 N N . LEU A 1 182 ? -54.167 -27.053 10.005 1.00 63.41 182 LEU A N 1
ATOM 1441 C CA . LEU A 1 182 ? -54.904 -27.140 11.263 1.00 63.41 182 LEU A CA 1
ATOM 1442 C C . LEU A 1 182 ? -54.894 -28.604 11.729 1.00 63.41 182 LEU A C 1
ATOM 1444 O O . LEU A 1 182 ? -55.749 -29.396 11.329 1.00 63.41 182 LEU A O 1
ATOM 1448 N N . SER A 1 183 ? -53.906 -28.980 12.542 1.00 68.62 183 SER A N 1
ATOM 1449 C CA . SER A 1 183 ? -53.930 -30.243 13.279 1.00 68.62 183 SER A CA 1
ATOM 1450 C C . SER A 1 183 ? -54.940 -30.124 14.419 1.00 68.62 183 SER A C 1
ATOM 1452 O O . SER A 1 183 ? -54.788 -29.269 15.294 1.00 68.62 183 SER A O 1
ATOM 1454 N N . ARG A 1 184 ? -55.985 -30.951 14.328 1.00 62.59 184 ARG A N 1
ATOM 1455 C CA . ARG A 1 184 ? -57.025 -31.171 15.339 1.00 62.59 184 ARG A CA 1
ATOM 1456 C C . ARG A 1 184 ? -56.480 -31.839 16.593 1.00 62.59 184 ARG A C 1
ATOM 1458 O O . ARG A 1 184 ? -55.499 -32.603 16.455 1.00 62.59 184 ARG A O 1
#

Foldseek 3Di:
DQLLLVLLVVLLVCCCPDPVNVVCNVVSVVLVVVVVVLVVVLVPDPPVQCPLDDRRPSCVVSVVSSVNSSVSSCVPQCVDPVSVCVSVVSRVVRCVQCVLVQFFAQGGDDPPDPDCSVPPSVVRLVVLRTHDDPLVVVVQGRPRSCVVVVVVVVVVVVVVVVVVVVVPPPPPPPPPPVPDDPDD

Mean predicted aligned error: 9.11 Å

Secondary structure (DSSP, 8-state):
--GGGGGHHHHHHHHHH-GGGGGGHHHHHHHHHHHHHHHHHHHT-S-TT-SSSSS-GGGGGGHHHHHHHHHHHHHHHTTSHHHHHHHHHHHHHHHHHHHHHHHB-SSPPPTT-S-HIIIIIHHHHHTT-BPP-HHHHTT--GGGGGHHHHHHHHHHHHHHHHHHHHHTS-------GGG-----

Solvent-accessible surface area (backbone atoms only — not comparable to full-atom values): 10377 Å² total; per-residue (Å²): 100,54,66,44,61,60,40,22,59,63,5,49,51,46,38,69,67,37,78,92,36,49,90,49,34,66,58,50,52,50,32,50,49,52,46,50,50,50,51,53,54,47,73,74,40,90,70,58,61,41,68,94,45,90,48,50,61,76,55,61,78,43,44,80,55,42,48,60,24,26,50,54,28,44,71,62,32,53,73,38,74,69,36,31,52,53,53,51,48,31,46,51,50,19,48,50,49,42,48,42,57,72,40,18,37,90,65,74,74,62,90,84,55,88,51,47,61,72,74,44,22,47,56,29,38,76,71,37,40,50,34,92,47,74,22,46,77,74,68,31,60,46,71,57,20,48,48,61,59,53,51,51,54,50,49,51,51,52,51,51,54,57,53,54,63,59,69,69,55,78,85,72,73,77,76,64,81,85,71,68,80,85,80,128